Protein AF-A0A953A4V5-F1 (afdb_monomer)

Nearest PDB structures (foldseek):
  1hz4-assembly1_A  TM=8.527E-01  e=3.795E-02  Escherichia coli
  4yvo-assembly1_A  TM=7.113E-01  e=3.617E-02  Arabidopsis thaliana
  4jhr-assembly1_B  TM=6.874E-01  e=2.590E-01  Mus musculus
  6hc2-assembly4_S  TM=5.083E-01  e=1.040E-01  Homo sapiens
  3ro3-assembly1_A  TM=5.420E-01  e=3.989E-01  Mus musculus

Foldseek 3Di:
DDDDPDDDPPDVVVLVVLLVVLLVCLVVLNLVVSLVSLVVVLVVCVVVVVLLSNLLSLLSNLSSCVSVVVLVSSLVSNLVSLVSCVVVVPQVSQLVSPDSSLVNLVVCLVVVRNVVSSVVSNVVNVVVVVVVDPFPDPQDPLLLLLLVCLLVVDDLVRVCVVVVHDSVVSVVSVVVLCVRLVHDDSVSSNVSCVVVVSD

Sequence (199 aa):
THRARGDHPITYLHEAEDLTIARLLIAQGDPGAAETLLHGLLTAARSDGRYGSLIEMLTLQALAFAAQHRDDEGLSALAEALELAEPEGFVRTFLDEGAPIAELLRSAVVHDRHASYALQLLKAFDESAATEQPLPEPLSDRELEVLRLVAAGYSNQAIANELFLAVSTVKKHINHVYAKLAVTSRTQAVARGRELGLV

Secondary structure (DSSP, 8-state):
-----------HHHHHHHHHHHHHHHHTT-HHHHHHHHHHHHHHHHHTT-HHHHHHHHHHHHHHHHHTT-HHHHHHHHHHHHHHHTTTT--HHHHTT-HHHHHHHHHHHHTTSSHHHHHHHHHHHHHHHTTS-S-SSPPPHHHHHHHHHHHTT--HHHHHHHTT--HHHHHHHHHHHHHHTT-SSHHHHHHHHHHTT--

Structure (mmCIF, N/CA/C/O backbone):
data_AF-A0A953A4V5-F1
#
_entry.id   AF-A0A953A4V5-F1
#
loop_
_atom_site.group_PDB
_atom_site.id
_atom_site.type_symbol
_atom_site.label_atom_id
_atom_site.label_alt_id
_atom_site.label_comp_id
_atom_site.label_asym_id
_atom_site.label_entity_id
_atom_site.label_seq_id
_atom_site.pdbx_PDB_ins_code
_atom_site.Cartn_x
_atom_site.Cartn_y
_atom_site.Cartn_z
_atom_site.occupancy
_atom_site.B_iso_or_equiv
_atom_site.auth_seq_id
_atom_site.auth_comp_id
_atom_site.auth_asym_id
_atom_site.auth_atom_id
_atom_site.pdbx_PDB_model_num
ATOM 1 N N . THR A 1 1 ? 3.287 -21.263 -34.744 1.00 35.34 1 THR A N 1
ATOM 2 C CA . THR A 1 1 ? 2.767 -20.445 -35.860 1.00 35.34 1 THR A CA 1
ATOM 3 C C . THR A 1 1 ? 2.406 -19.089 -35.306 1.00 35.34 1 THR A C 1
ATOM 5 O O . THR A 1 1 ? 1.477 -18.980 -34.520 1.00 35.34 1 THR A O 1
ATOM 8 N N . HIS A 1 2 ? 3.233 -18.100 -35.631 1.00 36.97 2 HIS A N 1
ATOM 9 C CA . HIS A 1 2 ? 3.119 -16.696 -35.245 1.00 36.97 2 HIS A CA 1
ATOM 10 C C . HIS A 1 2 ? 1.814 -16.087 -35.795 1.00 36.97 2 HIS A C 1
ATOM 12 O O . HIS A 1 2 ? 1.559 -16.180 -36.994 1.00 36.97 2 HIS A O 1
ATOM 18 N N . ARG A 1 3 ? 1.013 -15.443 -34.944 1.00 29.16 3 ARG A N 1
ATOM 19 C CA . ARG A 1 3 ? -0.011 -14.449 -35.323 1.00 29.16 3 ARG A CA 1
ATOM 20 C C . ARG A 1 3 ? 0.048 -13.355 -34.255 1.00 29.16 3 ARG A C 1
ATOM 22 O O . ARG A 1 3 ? -0.359 -13.587 -33.129 1.00 29.16 3 ARG A O 1
ATOM 29 N N . ALA A 1 4 ? 0.850 -12.315 -34.474 1.00 37.06 4 ALA A N 1
ATOM 30 C CA . ALA A 1 4 ? 0.397 -11.046 -35.053 1.00 37.06 4 ALA A CA 1
ATOM 31 C C . ALA A 1 4 ? -0.717 -10.407 -34.201 1.00 37.06 4 ALA A C 1
ATOM 33 O O . ALA A 1 4 ? -1.890 -10.452 -34.567 1.00 37.06 4 ALA A O 1
ATOM 34 N N . ARG A 1 5 ? -0.326 -9.840 -33.048 1.00 35.44 5 ARG A N 1
ATOM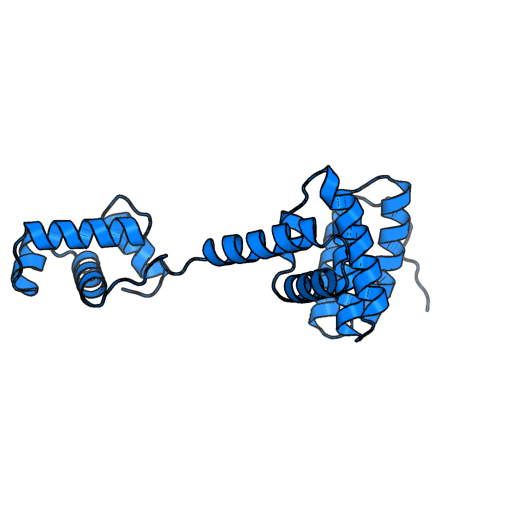 35 C CA . ARG A 1 5 ? -1.098 -8.801 -32.352 1.00 35.44 5 ARG A CA 1
ATOM 36 C C . ARG A 1 5 ? -0.935 -7.541 -33.200 1.00 35.44 5 ARG A C 1
ATOM 38 O O . ARG A 1 5 ? 0.173 -7.029 -33.315 1.00 35.44 5 ARG A O 1
ATOM 45 N N . GLY A 1 6 ? -1.998 -7.173 -33.906 1.00 33.81 6 GLY A N 1
ATOM 46 C CA . GLY A 1 6 ? -2.025 -5.989 -34.751 1.00 33.81 6 GLY A CA 1
ATOM 47 C C . GLY A 1 6 ? -1.916 -4.721 -33.915 1.00 33.81 6 GLY A C 1
ATOM 48 O O . GLY A 1 6 ? -2.413 -4.683 -32.789 1.00 33.81 6 GLY A O 1
ATOM 49 N N . ASP A 1 7 ? -1.268 -3.719 -34.506 1.00 43.00 7 ASP A N 1
ATOM 50 C CA . ASP A 1 7 ? -1.261 -2.322 -34.083 1.00 43.00 7 ASP A CA 1
ATOM 51 C C . ASP A 1 7 ? -2.686 -1.859 -33.767 1.00 43.00 7 ASP A C 1
ATOM 53 O O . ASP A 1 7 ? -3.458 -1.474 -34.649 1.00 43.00 7 ASP A O 1
ATOM 57 N N . HIS A 1 8 ? -3.049 -1.911 -32.491 1.00 38.97 8 HIS A N 1
ATOM 58 C CA . HIS A 1 8 ? -4.172 -1.154 -31.983 1.00 38.97 8 HIS A CA 1
ATOM 59 C C . HIS A 1 8 ? -3.599 0.155 -31.442 1.00 38.97 8 HIS A C 1
ATOM 61 O O . HIS A 1 8 ? -2.673 0.097 -30.632 1.00 38.97 8 HIS A O 1
ATOM 67 N N . PRO A 1 9 ? -4.108 1.327 -31.873 1.00 40.72 9 PRO A N 1
ATOM 68 C CA . PRO A 1 9 ? -3.730 2.588 -31.248 1.00 40.72 9 PRO A CA 1
ATOM 69 C C . PRO A 1 9 ? -3.960 2.419 -29.752 1.00 40.72 9 PRO A C 1
ATOM 71 O O . PRO A 1 9 ? -5.038 1.961 -29.364 1.00 40.72 9 PRO A O 1
ATOM 74 N N . ILE A 1 10 ? -2.923 2.678 -28.953 1.00 50.12 10 ILE A N 1
ATOM 75 C CA . ILE A 1 10 ? -2.915 2.455 -27.508 1.00 50.12 10 ILE A CA 1
ATOM 76 C C . ILE A 1 10 ? -4.052 3.278 -26.910 1.00 50.12 10 ILE A C 1
ATOM 78 O O . ILE A 1 10 ? -3.966 4.480 -26.683 1.00 50.12 10 ILE A O 1
ATOM 82 N N . THR A 1 11 ? -5.193 2.618 -26.788 1.00 50.03 11 THR A N 1
ATOM 83 C CA . THR A 1 11 ? -6.427 3.188 -26.291 1.00 50.03 11 THR A CA 1
ATOM 84 C C . THR A 1 11 ? -6.397 2.858 -24.815 1.00 50.03 11 THR A C 1
ATOM 86 O O . THR A 1 11 ? -6.204 1.698 -24.470 1.00 50.03 11 THR A O 1
ATOM 89 N N . TYR A 1 12 ? -6.570 3.865 -23.966 1.00 46.59 12 TYR A N 1
ATOM 90 C CA . TYR A 1 12 ? -6.535 3.831 -22.496 1.00 46.59 12 TYR A CA 1
ATOM 91 C C . TYR A 1 12 ? -7.110 2.555 -21.828 1.00 46.59 12 TYR A C 1
ATOM 93 O O . TYR A 1 12 ? -6.662 2.151 -20.760 1.00 46.59 12 TYR A O 1
ATOM 101 N N . LEU A 1 13 ? -8.069 1.884 -22.476 1.00 47.44 13 LEU A N 1
ATOM 102 C CA . LEU A 1 13 ? -8.638 0.604 -22.051 1.00 47.44 13 LEU A CA 1
ATOM 103 C C . LEU A 1 13 ? -7.644 -0.578 -22.085 1.00 47.44 13 LEU A C 1
ATOM 105 O O . LEU A 1 13 ? -7.620 -1.356 -21.139 1.00 47.44 13 LEU A O 1
ATOM 109 N N . HIS A 1 14 ? -6.804 -0.704 -23.118 1.00 65.00 14 HIS A N 1
ATOM 110 C CA . HIS A 1 14 ? -5.832 -1.805 -23.209 1.00 65.00 14 HIS A CA 1
ATOM 111 C C . HIS A 1 14 ? -4.695 -1.656 -22.194 1.00 65.00 14 HIS A C 1
ATOM 113 O O . HIS A 1 14 ? -4.191 -2.650 -21.692 1.00 65.00 14 HIS A O 1
ATOM 119 N N . GLU A 1 15 ? -4.317 -0.428 -21.835 1.00 69.81 15 GLU A N 1
ATOM 120 C CA . GLU A 1 15 ? -3.242 -0.212 -20.862 1.00 69.81 15 GLU A CA 1
ATOM 121 C C . GLU A 1 15 ? -3.658 -0.603 -19.451 1.00 69.81 15 GLU A C 1
ATOM 123 O O . GLU A 1 15 ? -2.895 -1.260 -18.754 1.00 69.81 15 GLU A O 1
ATOM 128 N N . ALA A 1 16 ? -4.879 -0.256 -19.037 1.00 69.50 16 ALA A N 1
ATOM 129 C CA . ALA A 1 16 ? -5.410 -0.693 -17.749 1.00 69.50 16 ALA A CA 1
ATOM 130 C C . ALA A 1 16 ? -5.491 -2.232 -17.665 1.00 69.50 16 ALA A C 1
ATOM 132 O O . ALA A 1 16 ? -5.185 -2.824 -16.625 1.00 69.50 16 ALA A O 1
ATOM 133 N N . GLU A 1 17 ? -5.856 -2.889 -18.771 1.00 79.44 17 GLU A N 1
ATOM 134 C CA . GLU A 1 17 ? -5.850 -4.350 -18.886 1.00 79.44 17 GLU A CA 1
ATOM 135 C C . GLU A 1 17 ? -4.429 -4.920 -18.795 1.00 79.44 17 GLU A C 1
ATOM 137 O O . GLU A 1 17 ? -4.186 -5.821 -17.992 1.00 79.44 17 GLU A O 1
ATOM 142 N N . ASP A 1 18 ? -3.473 -4.372 -19.546 1.00 83.00 18 ASP A N 1
ATOM 143 C CA . ASP A 1 18 ? -2.089 -4.846 -19.546 1.00 83.00 18 ASP A CA 1
ATOM 144 C C . ASP A 1 18 ? -1.395 -4.611 -18.187 1.00 83.00 18 ASP A C 1
ATOM 146 O O . ASP A 1 18 ? -0.643 -5.468 -17.721 1.00 83.00 18 ASP A O 1
ATOM 150 N N . LEU A 1 19 ? -1.701 -3.514 -17.486 1.00 84.69 19 LEU A N 1
ATOM 151 C CA . LEU A 1 19 ? -1.233 -3.253 -16.117 1.00 84.69 19 LEU A CA 1
ATOM 152 C C . LEU A 1 19 ? -1.833 -4.243 -15.111 1.00 84.69 19 LEU A C 1
ATOM 154 O O . LEU A 1 19 ? -1.144 -4.720 -14.207 1.00 84.69 19 LEU A O 1
ATOM 158 N N . THR A 1 20 ? -3.106 -4.605 -15.281 1.00 85.19 20 THR A N 1
ATOM 159 C CA . THR A 1 20 ? -3.748 -5.648 -14.466 1.00 85.19 20 THR A CA 1
ATOM 160 C C . THR A 1 20 ? -3.106 -7.014 -14.714 1.00 85.19 20 THR A C 1
ATOM 162 O O . THR A 1 20 ? -2.857 -7.767 -13.770 1.00 85.19 20 THR A O 1
ATOM 165 N N . ILE A 1 21 ? -2.777 -7.327 -15.971 1.00 85.94 21 ILE A N 1
ATOM 166 C CA . ILE A 1 21 ? -2.058 -8.550 -16.342 1.00 85.94 21 ILE A CA 1
ATOM 167 C C . ILE A 1 21 ? -0.652 -8.556 -15.730 1.00 85.94 21 ILE A C 1
ATOM 169 O O . ILE A 1 21 ? -0.255 -9.569 -15.157 1.00 85.94 21 ILE A O 1
ATOM 173 N N . ALA A 1 22 ? 0.084 -7.444 -15.784 1.00 88.12 22 ALA A N 1
ATOM 174 C CA . ALA A 1 22 ? 1.410 -7.336 -15.177 1.00 88.12 22 ALA A CA 1
ATOM 175 C C . ALA A 1 22 ? 1.370 -7.595 -13.659 1.00 88.12 22 ALA A C 1
ATOM 177 O O . ALA A 1 22 ? 2.153 -8.405 -13.160 1.00 88.12 22 ALA A O 1
ATOM 178 N N . ARG A 1 23 ? 0.410 -6.999 -12.935 1.00 88.69 23 ARG A N 1
ATOM 179 C CA . ARG A 1 23 ? 0.186 -7.272 -11.500 1.00 88.69 23 ARG A CA 1
ATOM 180 C C . ARG A 1 23 ? -0.090 -8.749 -11.231 1.00 88.69 23 AR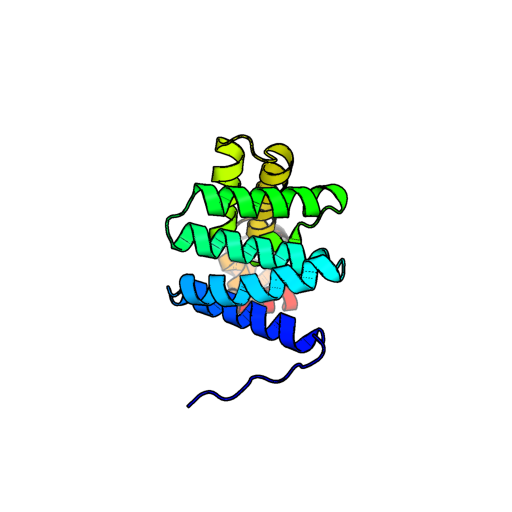G A C 1
ATOM 182 O O . ARG A 1 23 ? 0.485 -9.330 -10.312 1.00 88.69 23 ARG A O 1
ATOM 189 N N . LEU A 1 24 ? -0.944 -9.367 -12.048 1.00 88.69 24 LEU A N 1
ATOM 190 C CA . LEU A 1 24 ? -1.279 -10.783 -11.920 1.00 88.69 24 LEU A CA 1
ATOM 191 C C . LEU A 1 24 ? -0.055 -11.682 -12.136 1.00 88.69 24 LEU A C 1
ATOM 193 O O . LEU A 1 24 ? 0.146 -12.616 -11.365 1.00 88.69 24 LEU A O 1
ATOM 197 N N . LEU A 1 25 ? 0.766 -11.395 -13.147 1.00 88.00 25 LEU A N 1
ATOM 198 C CA . LEU A 1 25 ? 1.983 -12.152 -13.450 1.00 88.00 25 LEU A CA 1
ATOM 199 C C . LEU A 1 25 ? 2.998 -12.078 -12.300 1.00 88.00 25 LEU A C 1
ATOM 201 O O . LEU A 1 25 ? 3.526 -13.110 -11.885 1.00 88.00 25 LEU A O 1
ATOM 205 N N . ILE A 1 26 ? 3.197 -10.891 -11.715 1.00 88.81 26 ILE A N 1
ATOM 206 C CA . ILE A 1 26 ? 4.044 -10.715 -10.524 1.00 88.81 26 ILE A CA 1
ATOM 207 C C . ILE A 1 26 ? 3.490 -11.540 -9.352 1.00 88.81 26 ILE A C 1
ATOM 209 O O . ILE A 1 26 ? 4.230 -12.300 -8.730 1.00 88.81 26 ILE A O 1
ATOM 213 N N . ALA A 1 27 ? 2.182 -11.457 -9.085 1.00 86.88 27 ALA A N 1
ATOM 214 C CA . ALA A 1 27 ? 1.538 -12.197 -7.996 1.00 86.88 27 ALA A CA 1
ATOM 215 C C . ALA A 1 27 ? 1.564 -13.727 -8.190 1.00 86.88 27 ALA A C 1
ATOM 217 O O . ALA A 1 27 ? 1.591 -14.475 -7.214 1.00 86.88 27 ALA A O 1
ATOM 218 N N . GLN A 1 28 ? 1.567 -14.203 -9.438 1.00 89.31 28 GLN A N 1
ATOM 219 C CA . GLN A 1 28 ? 1.681 -15.623 -9.788 1.00 89.31 28 GLN A CA 1
ATOM 220 C C . GLN A 1 28 ? 3.121 -16.154 -9.723 1.00 89.31 28 GLN A C 1
ATOM 222 O O . GLN A 1 28 ? 3.326 -17.358 -9.880 1.00 89.31 28 GLN A O 1
ATOM 227 N N . GLY A 1 29 ? 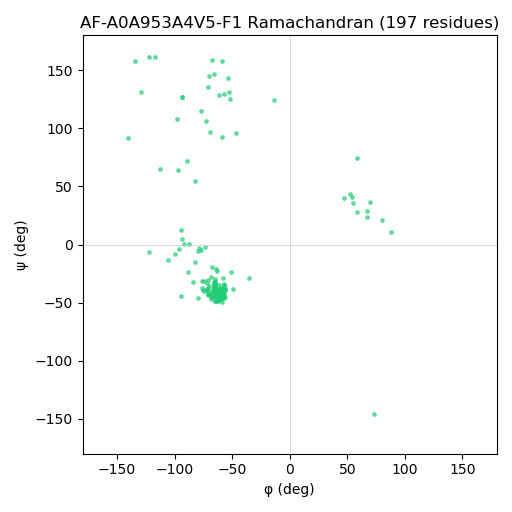4.108 -15.288 -9.473 1.00 87.81 29 GLY A N 1
ATOM 228 C CA . GLY A 1 29 ? 5.517 -15.667 -9.440 1.00 87.81 29 GLY A CA 1
ATOM 229 C C . GLY A 1 29 ? 6.159 -15.792 -10.823 1.00 87.81 29 GLY A C 1
ATOM 230 O O . GLY A 1 29 ? 7.201 -16.433 -10.938 1.00 87.81 29 GLY A O 1
ATOM 231 N N . ASP A 1 30 ? 5.580 -15.167 -11.856 1.00 91.00 30 ASP A N 1
ATOM 232 C CA . ASP A 1 30 ? 6.189 -15.015 -13.186 1.00 91.00 30 ASP A CA 1
ATOM 233 C C . ASP A 1 30 ? 6.530 -13.537 -13.487 1.00 91.00 30 ASP A C 1
ATOM 235 O O . ASP A 1 30 ? 5.960 -12.904 -14.384 1.00 91.00 30 ASP A O 1
ATOM 239 N N . PRO A 1 31 ? 7.461 -12.932 -12.725 1.00 88.69 31 PRO A N 1
ATOM 240 C CA . PRO A 1 31 ? 7.842 -11.537 -12.921 1.00 88.69 31 PRO A CA 1
ATOM 241 C C . PRO A 1 31 ? 8.581 -11.286 -14.247 1.00 88.69 31 PRO A C 1
ATOM 243 O O . PRO A 1 31 ? 8.606 -10.149 -14.713 1.00 88.69 31 PRO A O 1
ATOM 246 N N . GLY A 1 32 ? 9.153 -12.313 -14.888 1.00 8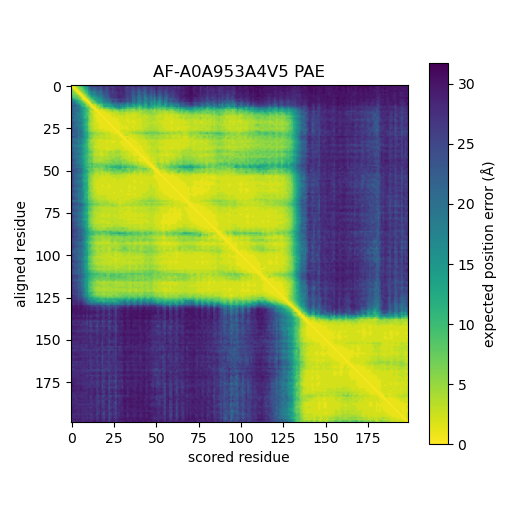9.06 32 GLY A N 1
ATOM 247 C CA . GLY A 1 32 ? 9.846 -12.167 -16.175 1.00 89.06 32 GLY A CA 1
ATOM 248 C C . GLY A 1 32 ? 8.883 -11.907 -17.339 1.00 89.06 32 GLY A C 1
ATOM 249 O O . GLY A 1 32 ? 9.150 -11.076 -18.216 1.00 89.06 32 GLY A O 1
ATOM 250 N N . ALA A 1 33 ? 7.717 -12.560 -17.328 1.00 88.12 33 ALA A N 1
ATOM 251 C CA . ALA A 1 33 ? 6.644 -12.248 -18.268 1.00 88.12 33 ALA A CA 1
ATOM 252 C C . ALA A 1 33 ? 6.093 -10.827 -18.048 1.00 88.12 33 ALA A C 1
ATOM 254 O O . ALA A 1 33 ? 5.836 -10.114 -19.023 1.00 88.12 33 ALA A O 1
ATOM 255 N N . ALA A 1 34 ? 5.970 -10.393 -16.786 1.00 89.31 34 ALA A N 1
ATOM 256 C CA . ALA A 1 34 ? 5.560 -9.030 -16.447 1.00 89.31 34 ALA A CA 1
ATOM 257 C C . ALA A 1 34 ? 6.565 -7.987 -16.965 1.00 89.31 34 ALA A C 1
ATOM 259 O O . ALA A 1 34 ? 6.165 -7.012 -17.596 1.00 89.31 34 ALA A O 1
ATOM 260 N N . GLU A 1 35 ? 7.866 -8.219 -16.776 1.00 90.56 35 GLU A N 1
ATOM 261 C CA . GLU A 1 35 ? 8.941 -7.352 -17.277 1.00 90.56 35 GLU A CA 1
ATOM 262 C C . GLU A 1 35 ? 8.868 -7.171 -18.800 1.00 90.56 35 GLU A C 1
ATOM 264 O O . GLU A 1 35 ? 8.923 -6.046 -19.301 1.00 90.56 35 GLU A O 1
ATOM 269 N N . THR A 1 36 ? 8.683 -8.269 -19.540 1.00 89.81 36 THR A N 1
ATOM 270 C CA . THR A 1 36 ? 8.589 -8.230 -21.009 1.00 89.81 36 THR A CA 1
ATOM 271 C C . THR A 1 36 ? 7.394 -7.394 -21.474 1.00 89.81 36 THR A C 1
ATOM 273 O O . THR A 1 36 ? 7.516 -6.606 -22.415 1.00 89.81 36 THR A O 1
ATOM 276 N N . LEU A 1 37 ? 6.243 -7.543 -20.809 1.00 87.94 37 LEU A N 1
ATOM 277 C CA . LEU A 1 37 ? 5.036 -6.768 -21.096 1.00 87.94 37 LEU A CA 1
ATOM 278 C C . LEU A 1 37 ? 5.249 -5.274 -20.798 1.00 87.94 37 LEU A C 1
ATOM 280 O O . LEU A 1 37 ? 4.975 -4.427 -21.649 1.00 87.94 37 LEU A O 1
ATOM 284 N N . LEU A 1 38 ? 5.792 -4.956 -19.620 1.00 89.00 38 LEU A N 1
ATOM 285 C CA . LEU A 1 38 ? 6.010 -3.583 -19.159 1.00 89.00 38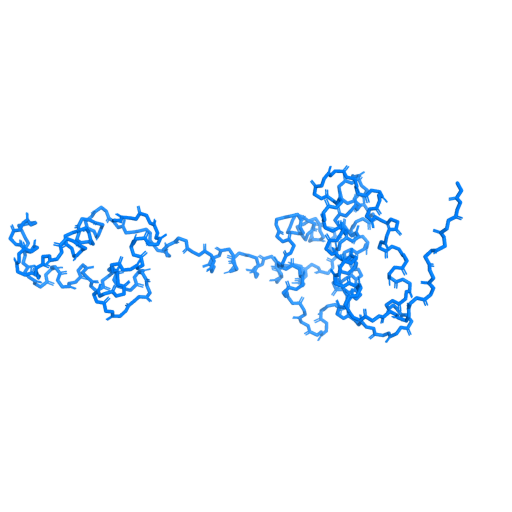 LEU A CA 1
ATOM 286 C C . LEU A 1 38 ? 7.035 -2.829 -20.013 1.00 89.00 38 LEU A C 1
ATOM 288 O O . LEU A 1 38 ? 6.849 -1.642 -20.269 1.00 89.00 38 LEU A O 1
ATOM 292 N N . HIS A 1 39 ? 8.076 -3.496 -20.519 1.00 88.06 39 HIS A N 1
ATOM 293 C CA . HIS A 1 39 ? 9.082 -2.861 -21.376 1.00 88.06 39 HIS A CA 1
ATOM 294 C C . HIS A 1 39 ? 8.474 -2.235 -22.647 1.00 88.06 39 HIS A C 1
ATOM 296 O O . HIS A 1 39 ? 8.818 -1.110 -23.029 1.00 88.06 39 HIS A O 1
ATOM 302 N N . GLY A 1 40 ? 7.535 -2.942 -23.287 1.00 82.31 40 GLY A N 1
ATOM 303 C CA . GLY A 1 40 ? 6.827 -2.436 -24.465 1.00 82.31 40 GLY A CA 1
ATOM 304 C C . GLY A 1 40 ? 5.946 -1.227 -24.141 1.00 82.31 40 GLY A C 1
ATOM 305 O O . GLY A 1 40 ? 5.957 -0.239 -24.876 1.00 82.31 40 GLY A O 1
ATOM 306 N N . LEU A 1 41 ? 5.243 -1.275 -23.008 1.00 84.56 41 LEU A N 1
ATOM 307 C CA . LEU A 1 41 ? 4.356 -0.198 -22.561 1.00 84.56 41 LEU A CA 1
ATOM 308 C C . LEU A 1 41 ? 5.127 1.063 -22.155 1.00 84.56 41 LEU A C 1
ATOM 310 O O . LEU A 1 41 ? 4.762 2.162 -22.564 1.00 84.56 41 LEU A O 1
ATOM 314 N N . LEU A 1 42 ? 6.234 0.907 -21.423 1.00 85.00 42 LEU A N 1
ATOM 315 C CA . LEU A 1 42 ? 7.092 2.012 -20.985 1.00 85.00 42 LEU A CA 1
ATOM 316 C C . LEU A 1 42 ? 7.644 2.811 -22.164 1.00 85.00 42 LEU A C 1
ATOM 318 O O . LEU A 1 42 ? 7.678 4.041 -22.122 1.00 85.00 42 LEU A O 1
ATOM 322 N N . THR A 1 43 ? 8.050 2.121 -23.231 1.00 82.12 43 THR A N 1
ATOM 323 C CA . THR A 1 43 ? 8.575 2.771 -24.438 1.00 82.12 43 THR A CA 1
ATOM 324 C C . THR A 1 43 ? 7.516 3.671 -25.083 1.00 82.12 43 THR A C 1
ATOM 326 O O . THR A 1 43 ? 7.824 4.802 -25.457 1.00 82.12 43 THR A O 1
ATOM 329 N N . ALA A 1 44 ? 6.264 3.210 -25.153 1.00 76.94 44 ALA A N 1
ATOM 330 C CA . ALA A 1 44 ? 5.159 3.973 -25.728 1.00 76.94 44 ALA A CA 1
ATOM 331 C C . ALA A 1 44 ? 4.639 5.093 -24.803 1.00 76.94 44 ALA A C 1
ATOM 333 O O . ALA A 1 44 ? 4.322 6.190 -25.257 1.00 76.94 44 ALA A O 1
ATOM 334 N N . ALA A 1 45 ? 4.588 4.863 -23.489 1.00 76.00 45 ALA A N 1
ATOM 335 C CA . ALA A 1 45 ? 4.156 5.880 -22.529 1.00 76.00 45 ALA A CA 1
ATOM 336 C C . ALA A 1 45 ? 5.123 7.077 -22.473 1.00 76.00 45 ALA A C 1
ATOM 338 O O . ALA A 1 45 ? 4.684 8.224 -22.342 1.00 76.00 45 ALA A O 1
ATOM 339 N N . ARG A 1 46 ? 6.433 6.827 -22.629 1.00 78.00 46 ARG A N 1
ATOM 340 C CA . ARG A 1 46 ? 7.464 7.876 -22.698 1.00 78.00 46 ARG A CA 1
ATOM 341 C C . ARG A 1 46 ? 7.330 8.763 -23.932 1.00 78.00 46 ARG A C 1
ATOM 343 O O . ARG A 1 46 ? 7.515 9.970 -23.809 1.00 78.00 46 ARG A O 1
ATOM 350 N N . SER A 1 47 ? 7.014 8.199 -25.101 1.00 73.00 47 SER A N 1
ATOM 351 C CA . SER A 1 47 ? 6.865 8.992 -26.332 1.00 73.00 47 SER A CA 1
ATOM 352 C C . SER A 1 47 ? 5.644 9.910 -26.304 1.00 73.00 47 SER A C 1
ATOM 354 O O . SER A 1 47 ? 5.670 10.973 -26.920 1.00 73.00 47 SER A O 1
ATOM 356 N N . ASP A 1 48 ? 4.609 9.524 -25.558 1.00 66.81 48 ASP A N 1
ATOM 357 C CA . ASP A 1 48 ? 3.330 10.236 -25.504 1.00 66.81 48 ASP A CA 1
ATOM 358 C C . ASP A 1 48 ? 3.215 11.215 -24.319 1.00 66.81 48 ASP A C 1
ATOM 360 O O . ASP A 1 48 ? 2.202 11.901 -24.187 1.00 66.81 48 ASP A O 1
ATOM 364 N N . GLY A 1 49 ? 4.220 11.280 -23.432 1.00 63.78 49 GLY A N 1
ATOM 365 C CA . GLY A 1 49 ? 4.216 12.174 -22.263 1.00 63.78 49 GLY A CA 1
ATOM 366 C C . GLY A 1 49 ? 3.159 11.821 -21.207 1.00 63.78 49 GLY A C 1
ATOM 367 O O . GLY A 1 49 ? 2.656 12.695 -20.501 1.00 63.78 49 GLY A O 1
ATOM 368 N N . ARG A 1 50 ? 2.779 10.542 -21.101 1.00 70.31 50 ARG A N 1
ATOM 369 C CA . ARG A 1 50 ? 1.695 10.074 -20.219 1.00 70.31 50 ARG A CA 1
ATOM 370 C C . ARG A 1 50 ? 2.235 9.731 -18.830 1.00 70.31 50 ARG A C 1
ATOM 372 O O . ARG A 1 50 ? 2.328 8.566 -18.454 1.00 70.31 50 ARG A O 1
ATOM 379 N N . TYR A 1 51 ? 2.596 10.768 -18.074 1.00 71.81 51 TYR A N 1
ATOM 380 C CA . TYR A 1 51 ? 3.332 10.651 -16.808 1.00 71.81 51 TYR A CA 1
ATOM 381 C C . TYR A 1 51 ? 2.661 9.754 -15.752 1.00 71.81 51 TYR A C 1
ATOM 383 O O . TYR A 1 51 ? 3.354 8.966 -15.121 1.00 71.81 51 TYR A O 1
ATOM 391 N N . GLY A 1 52 ? 1.330 9.789 -15.602 1.00 70.44 52 GLY A N 1
ATOM 392 C CA . GLY A 1 52 ? 0.627 8.927 -14.636 1.00 70.44 52 GLY A CA 1
ATOM 393 C C . GLY A 1 52 ? 0.771 7.429 -14.941 1.00 70.44 52 GLY A C 1
ATOM 394 O O . GLY A 1 52 ? 1.157 6.653 -14.071 1.00 70.44 52 GLY A O 1
ATOM 395 N N . SER A 1 53 ? 0.541 7.039 -16.198 1.00 79.19 53 SER A N 1
ATOM 396 C CA . SER A 1 53 ? 0.730 5.660 -16.668 1.00 79.19 53 SER A CA 1
ATOM 397 C C . SER A 1 53 ? 2.200 5.241 -16.613 1.00 79.19 53 SER A C 1
ATOM 399 O O . SER A 1 53 ? 2.504 4.104 -16.273 1.00 79.19 53 SER A O 1
ATOM 401 N N . LEU A 1 54 ? 3.119 6.165 -16.907 1.00 83.44 54 LEU A N 1
ATOM 402 C CA . LEU A 1 54 ? 4.557 5.923 -16.831 1.00 83.44 54 LEU A CA 1
ATOM 403 C C . LEU A 1 54 ? 5.010 5.613 -15.395 1.00 83.44 54 LEU A C 1
ATOM 405 O O . LEU A 1 54 ? 5.751 4.655 -15.197 1.00 83.44 54 LEU A O 1
ATOM 409 N N . ILE A 1 55 ? 4.531 6.369 -14.401 1.00 84.69 55 ILE A N 1
ATOM 410 C CA . ILE A 1 55 ? 4.819 6.120 -12.978 1.00 84.69 55 ILE A CA 1
ATOM 411 C C . ILE A 1 55 ? 4.289 4.742 -12.558 1.00 84.69 55 ILE A C 1
ATOM 413 O O . ILE A 1 55 ? 5.009 3.974 -11.924 1.00 84.69 55 ILE A O 1
ATOM 417 N N . GLU A 1 56 ? 3.059 4.394 -12.943 1.00 87.88 56 GLU A N 1
ATOM 418 C CA . GLU A 1 56 ? 2.459 3.086 -12.639 1.00 87.88 56 GLU A CA 1
ATOM 419 C C . GLU A 1 56 ? 3.252 1.928 -13.272 1.00 87.88 56 GLU A C 1
ATOM 421 O O . GLU A 1 56 ? 3.591 0.956 -12.598 1.00 87.88 56 GLU A O 1
ATOM 426 N N . MET A 1 57 ? 3.646 2.061 -14.542 1.00 90.44 57 MET A N 1
ATOM 427 C CA . MET A 1 57 ? 4.460 1.061 -15.240 1.00 90.44 57 MET A CA 1
ATOM 428 C C . MET A 1 57 ? 5.852 0.897 -14.611 1.00 90.44 57 MET A C 1
ATOM 430 O O . MET A 1 57 ? 6.309 -0.233 -14.442 1.00 90.44 57 MET A O 1
ATOM 434 N N . LEU A 1 58 ? 6.521 1.997 -14.240 1.00 92.06 58 LEU A N 1
ATOM 435 C CA . LEU A 1 58 ? 7.825 1.962 -13.561 1.00 92.06 58 LEU A CA 1
ATOM 436 C C . LEU A 1 58 ? 7.716 1.326 -12.168 1.00 92.06 58 LEU A C 1
ATOM 438 O O . LEU A 1 58 ? 8.583 0.545 -11.776 1.00 92.06 58 LEU A O 1
ATOM 442 N N . THR A 1 59 ? 6.625 1.601 -11.449 1.00 92.81 59 THR A N 1
ATOM 443 C CA . THR A 1 59 ? 6.346 1.004 -10.135 1.00 92.81 59 THR A CA 1
ATOM 444 C C . THR A 1 59 ? 6.193 -0.514 -10.245 1.00 92.81 59 THR A C 1
ATOM 446 O O . THR A 1 59 ? 6.841 -1.257 -9.508 1.00 92.81 59 THR A O 1
ATOM 449 N N . LEU A 1 60 ? 5.409 -0.999 -11.214 1.00 92.25 60 LEU A N 1
ATOM 450 C CA . LEU A 1 60 ? 5.265 -2.438 -11.460 1.00 92.25 60 LEU A CA 1
ATOM 451 C C . LEU A 1 60 ? 6.567 -3.084 -11.944 1.00 92.25 60 LEU A C 1
ATOM 453 O O . LEU A 1 60 ? 6.859 -4.224 -11.583 1.00 92.25 60 LEU A O 1
ATOM 457 N N . GLN A 1 61 ? 7.378 -2.365 -12.722 1.00 94.62 61 GLN A N 1
ATOM 458 C CA . GLN A 1 61 ? 8.677 -2.861 -13.171 1.00 94.62 61 GLN A CA 1
ATOM 459 C C . GLN A 1 61 ? 9.649 -3.020 -11.995 1.00 94.62 61 GLN A C 1
ATOM 461 O O . GLN A 1 61 ? 10.333 -4.039 -11.900 1.00 94.62 61 GLN A O 1
ATOM 466 N N . ALA A 1 62 ? 9.665 -2.063 -11.065 1.00 94.25 62 ALA A N 1
ATOM 467 C CA . ALA A 1 62 ? 10.456 -2.159 -9.844 1.00 94.25 62 ALA A CA 1
ATOM 468 C C . ALA A 1 62 ? 10.060 -3.392 -9.013 1.00 94.25 62 ALA A C 1
ATOM 470 O O . ALA A 1 62 ? 10.927 -4.137 -8.555 1.00 94.25 62 ALA A O 1
ATOM 471 N N . LEU A 1 63 ? 8.756 -3.659 -8.889 1.00 93.06 63 LEU A N 1
ATOM 472 C CA . LEU A 1 63 ? 8.237 -4.851 -8.214 1.00 93.06 63 LEU A CA 1
ATOM 473 C C . LEU A 1 63 ? 8.617 -6.151 -8.929 1.00 93.06 63 LEU A C 1
ATOM 475 O O . LEU A 1 63 ? 8.988 -7.124 -8.272 1.00 93.06 63 LEU A O 1
ATOM 479 N N . ALA A 1 64 ? 8.573 -6.172 -10.262 1.00 92.88 64 ALA A N 1
ATOM 480 C CA . ALA A 1 64 ? 9.003 -7.324 -11.045 1.00 92.88 64 ALA A CA 1
ATOM 481 C C . ALA A 1 64 ? 10.501 -7.620 -10.850 1.00 92.88 64 ALA A C 1
ATOM 483 O O . ALA A 1 64 ? 10.874 -8.782 -10.694 1.00 92.88 64 ALA A O 1
ATOM 484 N N . PHE A 1 65 ? 11.363 -6.599 -10.803 1.00 93.69 65 PHE A N 1
ATOM 485 C CA . PHE A 1 65 ? 12.788 -6.785 -10.509 1.00 93.69 65 PHE A CA 1
ATOM 486 C C . PHE A 1 65 ? 13.032 -7.263 -9.076 1.00 93.69 65 PHE A C 1
ATOM 488 O O . PHE A 1 65 ? 13.816 -8.190 -8.869 1.00 93.69 65 PHE A O 1
ATOM 495 N N . ALA A 1 66 ? 12.317 -6.705 -8.100 1.00 90.44 66 ALA A N 1
ATOM 496 C CA . ALA A 1 66 ? 12.403 -7.132 -6.705 1.00 90.44 66 ALA A CA 1
ATOM 497 C C . ALA A 1 66 ? 11.996 -8.603 -6.526 1.00 90.44 66 ALA A C 1
ATOM 499 O O . ALA A 1 66 ? 12.682 -9.369 -5.852 1.00 90.44 66 ALA A O 1
ATOM 500 N N . ALA A 1 67 ? 10.926 -9.033 -7.203 1.00 89.56 67 ALA A N 1
ATOM 501 C CA . ALA A 1 67 ? 10.490 -10.429 -7.222 1.00 89.56 67 ALA A CA 1
ATOM 502 C C . ALA A 1 67 ? 11.515 -11.376 -7.881 1.00 89.56 67 ALA A C 1
ATOM 504 O O . ALA A 1 67 ? 11.496 -12.577 -7.623 1.00 89.56 67 ALA A O 1
ATOM 505 N N . GLN A 1 68 ? 12.420 -10.845 -8.709 1.00 92.12 68 GLN A N 1
ATOM 506 C CA . GLN A 1 68 ? 13.547 -11.568 -9.308 1.00 92.12 68 GLN A CA 1
ATOM 507 C C . GLN A 1 68 ? 14.851 -11.445 -8.497 1.00 92.12 68 GLN A C 1
ATOM 509 O O . GLN A 1 68 ? 15.885 -11.928 -8.957 1.00 92.12 68 GLN A O 1
ATOM 514 N N . HIS A 1 69 ? 14.833 -10.807 -7.318 1.00 90.94 69 HIS A N 1
ATOM 515 C CA . HIS A 1 69 ? 16.025 -10.487 -6.516 1.00 90.94 69 HIS A CA 1
ATOM 516 C C . HIS A 1 69 ? 17.057 -9.610 -7.253 1.00 90.94 69 HIS A C 1
ATOM 518 O O . HIS A 1 69 ? 18.261 -9.689 -7.003 1.00 90.94 69 HIS A O 1
ATOM 524 N N . ARG A 1 70 ? 16.594 -8.783 -8.197 1.00 92.50 70 ARG A N 1
ATOM 525 C CA . ARG A 1 70 ? 17.406 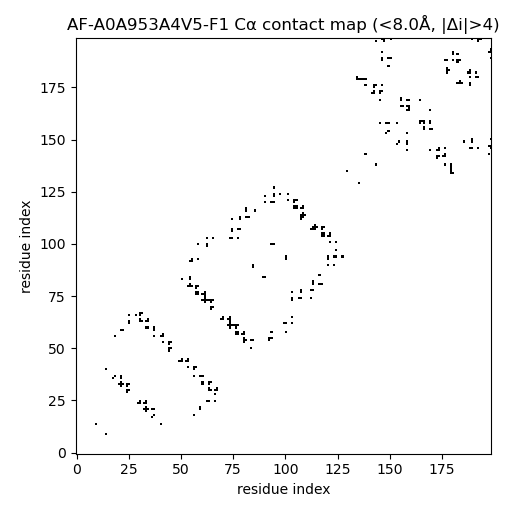-7.823 -8.962 1.00 92.50 70 ARG A CA 1
ATOM 526 C C . ARG A 1 70 ? 17.303 -6.444 -8.310 1.00 92.50 70 ARG A C 1
ATOM 528 O O . ARG A 1 70 ? 16.756 -5.507 -8.889 1.00 92.50 70 ARG A O 1
ATOM 535 N N . ASP A 1 71 ? 17.797 -6.345 -7.078 1.00 87.19 71 ASP A N 1
ATOM 536 C CA . ASP A 1 71 ? 17.533 -5.211 -6.180 1.00 87.19 71 ASP A CA 1
ATOM 537 C C . ASP A 1 71 ? 18.025 -3.867 -6.737 1.00 87.19 71 ASP A C 1
ATOM 539 O O . ASP A 1 71 ? 17.295 -2.880 -6.679 1.00 87.19 71 ASP A O 1
ATOM 543 N N . ASP A 1 72 ? 19.213 -3.821 -7.348 1.00 89.00 72 ASP A N 1
ATOM 544 C CA . ASP A 1 72 ? 19.756 -2.589 -7.942 1.00 89.00 72 ASP A CA 1
ATOM 545 C C . ASP A 1 72 ? 18.881 -2.056 -9.089 1.00 89.00 72 ASP A C 1
ATOM 547 O O . ASP A 1 72 ? 18.646 -0.850 -9.203 1.00 89.00 72 ASP A O 1
ATOM 551 N N . GLU A 1 73 ? 18.369 -2.954 -9.934 1.00 92.31 73 GLU A N 1
ATOM 552 C CA . GLU A 1 73 ? 17.499 -2.602 -11.061 1.00 92.31 73 GLU A CA 1
ATOM 553 C C . GLU A 1 73 ? 16.109 -2.192 -10.571 1.00 92.31 73 GLU A C 1
ATOM 555 O O . GLU A 1 73 ? 15.551 -1.206 -11.055 1.00 92.31 73 GLU A O 1
ATOM 560 N N . GLY A 1 74 ? 15.592 -2.881 -9.548 1.00 91.25 74 GLY A N 1
ATOM 561 C CA . GLY A 1 74 ? 14.357 -2.507 -8.864 1.00 91.25 74 GLY A CA 1
ATOM 562 C C . GLY A 1 74 ? 14.443 -1.120 -8.228 1.00 91.25 74 GLY A C 1
ATOM 563 O O . GLY A 1 74 ? 13.562 -0.288 -8.435 1.00 91.25 74 GLY A O 1
ATOM 564 N N . LEU A 1 75 ? 15.536 -0.829 -7.519 1.00 91.56 75 LEU A N 1
ATOM 565 C CA . LEU A 1 75 ? 15.787 0.481 -6.917 1.00 91.56 75 LEU A CA 1
ATOM 566 C C . LEU A 1 75 ? 15.986 1.575 -7.966 1.00 91.56 75 LEU A C 1
ATOM 568 O O . LEU A 1 75 ? 15.547 2.703 -7.751 1.00 91.56 75 LEU A O 1
ATOM 572 N N . SER A 1 76 ? 16.625 1.269 -9.097 1.00 93.00 76 SER A N 1
ATOM 573 C CA . SER A 1 76 ? 16.779 2.230 -10.191 1.00 93.00 76 SER A CA 1
ATOM 574 C C . SER A 1 76 ? 15.437 2.572 -10.841 1.00 93.00 76 SER A C 1
ATOM 576 O O . SER A 1 76 ? 15.160 3.749 -11.059 1.00 93.00 76 SER A O 1
ATOM 578 N N . ALA A 1 77 ? 14.598 1.569 -11.119 1.00 93.06 77 ALA A N 1
ATOM 579 C CA . ALA A 1 77 ? 13.260 1.780 -11.670 1.00 93.06 77 ALA A CA 1
ATOM 580 C C . ALA A 1 77 ? 12.361 2.554 -10.690 1.00 93.06 77 ALA A C 1
ATOM 582 O O . ALA A 1 77 ? 11.649 3.475 -11.090 1.00 93.06 77 ALA A O 1
ATOM 583 N N . LEU A 1 78 ? 12.443 2.236 -9.392 1.00 94.06 78 LEU A N 1
ATOM 584 C CA . LEU A 1 78 ? 11.723 2.968 -8.353 1.00 94.06 78 LEU A CA 1
ATOM 585 C C . LEU A 1 78 ? 12.204 4.418 -8.237 1.00 94.06 78 LEU A C 1
ATOM 587 O O . LEU A 1 78 ? 11.377 5.316 -8.130 1.00 94.06 78 LEU A O 1
ATOM 591 N N . ALA A 1 79 ? 13.514 4.667 -8.272 1.00 91.44 79 ALA A N 1
ATOM 592 C CA . ALA A 1 79 ? 14.051 6.023 -8.199 1.00 91.44 79 ALA A CA 1
ATOM 593 C C . ALA A 1 79 ? 13.511 6.903 -9.335 1.00 91.44 79 ALA A C 1
ATOM 595 O O . ALA A 1 79 ? 13.086 8.024 -9.079 1.00 91.44 79 ALA A O 1
ATOM 596 N N . GLU A 1 80 ? 13.436 6.368 -10.555 1.00 91.88 80 GLU A N 1
ATOM 597 C CA . GLU A 1 80 ? 12.841 7.084 -11.684 1.00 91.88 80 GLU A CA 1
ATOM 598 C C . GLU A 1 80 ? 11.338 7.352 -11.484 1.00 91.88 80 GLU A C 1
ATOM 600 O O . GLU A 1 80 ? 10.855 8.448 -11.772 1.00 91.88 80 GLU A O 1
ATOM 605 N N . ALA A 1 81 ? 10.588 6.385 -10.944 1.00 91.19 81 ALA A N 1
ATOM 606 C CA . ALA A 1 81 ? 9.177 6.587 -10.614 1.00 91.19 81 ALA A CA 1
ATOM 607 C C . ALA A 1 81 ? 8.988 7.702 -9.570 1.00 91.19 81 ALA A C 1
ATOM 609 O O . ALA A 1 81 ? 8.082 8.524 -9.707 1.00 91.19 81 ALA A O 1
ATOM 610 N N . LEU A 1 82 ? 9.848 7.749 -8.546 1.00 90.19 82 LEU A N 1
ATOM 611 C CA . LEU A 1 82 ? 9.825 8.779 -7.506 1.00 90.19 82 LEU A CA 1
ATOM 612 C C . LEU A 1 82 ? 10.191 10.159 -8.062 1.00 90.19 82 LEU A C 1
ATOM 614 O O . LEU A 1 82 ? 9.511 11.126 -7.733 1.00 90.19 82 LEU A O 1
ATOM 618 N N . GLU A 1 83 ? 11.195 10.249 -8.936 1.00 88.81 83 GLU A N 1
ATOM 619 C CA . GLU A 1 83 ? 11.606 11.501 -9.585 1.00 88.81 83 GLU A CA 1
ATOM 620 C C . GLU A 1 83 ? 10.470 12.125 -10.408 1.00 88.81 83 GLU A C 1
ATOM 622 O O . GLU A 1 83 ? 10.250 13.335 -10.358 1.00 88.81 83 GLU A O 1
ATOM 627 N N . LEU A 1 84 ? 9.707 11.299 -11.131 1.00 84.06 84 LEU A N 1
ATOM 628 C CA . LEU A 1 84 ? 8.551 11.759 -11.905 1.00 84.06 84 LEU A CA 1
ATOM 629 C C . LEU A 1 84 ? 7.343 12.104 -11.023 1.00 84.06 84 LEU A C 1
ATOM 631 O O . LEU A 1 84 ? 6.545 12.970 -11.381 1.00 84.06 84 LEU A O 1
ATOM 635 N N . ALA A 1 85 ? 7.188 11.422 -9.889 1.00 81.06 85 ALA A N 1
ATOM 636 C CA . ALA A 1 85 ? 6.047 11.580 -8.995 1.00 81.06 85 ALA A CA 1
ATOM 637 C C . ALA A 1 85 ? 6.183 12.755 -8.014 1.00 81.06 85 ALA A C 1
ATOM 639 O O . ALA A 1 85 ? 5.171 13.366 -7.665 1.00 81.06 85 ALA A O 1
ATOM 640 N N . GLU A 1 86 ? 7.403 13.072 -7.573 1.00 78.31 86 GLU A N 1
ATOM 641 C CA . GLU A 1 86 ? 7.691 14.077 -6.542 1.00 78.31 86 GLU A CA 1
ATOM 642 C C . GLU A 1 86 ? 7.174 15.490 -6.891 1.00 78.31 86 GLU A C 1
ATOM 644 O O . GLU A 1 86 ? 6.514 16.088 -6.036 1.00 78.31 86 GLU A O 1
ATOM 649 N N . PRO A 1 87 ? 7.359 16.030 -8.117 1.00 71.06 87 PRO A N 1
ATOM 650 C CA . PRO A 1 87 ? 6.901 17.383 -8.455 1.00 71.06 87 PRO A CA 1
ATOM 651 C C . PRO A 1 87 ? 5.376 17.548 -8.433 1.00 71.06 87 PRO A C 1
ATOM 653 O O . PRO A 1 87 ? 4.871 18.615 -8.090 1.00 71.06 87 PRO A O 1
ATOM 656 N N . GLU A 1 88 ? 4.650 16.489 -8.796 1.00 68.88 88 GLU A N 1
ATOM 657 C CA . GLU A 1 88 ? 3.186 16.476 -8.928 1.00 68.88 88 GLU A CA 1
ATOM 658 C C . GLU A 1 88 ? 2.490 15.864 -7.695 1.00 68.88 88 GLU A C 1
ATOM 660 O O . GLU A 1 88 ? 1.267 15.912 -7.566 1.00 68.88 88 GLU A O 1
ATOM 665 N N . GLY A 1 89 ? 3.255 15.288 -6.761 1.00 73.94 89 GLY A N 1
ATOM 666 C CA . GLY A 1 89 ? 2.745 14.718 -5.516 1.00 73.94 89 GLY A CA 1
ATOM 667 C C . GLY A 1 89 ? 1.927 13.432 -5.692 1.00 73.94 89 GLY A C 1
ATOM 668 O O . GLY A 1 89 ? 0.961 13.219 -4.955 1.00 73.94 89 GLY A O 1
ATOM 669 N N . PHE A 1 90 ? 2.289 12.555 -6.633 1.00 73.31 90 PHE A N 1
ATOM 670 C CA . PHE A 1 90 ? 1.571 11.292 -6.868 1.00 73.31 90 PHE A CA 1
ATOM 671 C C . PHE A 1 90 ? 1.750 10.289 -5.719 1.00 73.31 90 PHE A C 1
ATOM 673 O O . PHE A 1 90 ? 2.709 9.534 -5.674 1.00 73.31 90 PHE A O 1
ATOM 680 N N . VAL A 1 91 ? 0.787 10.232 -4.799 1.00 77.00 91 VAL A N 1
ATOM 681 C CA . VAL A 1 91 ? 0.826 9.291 -3.662 1.00 77.00 91 VAL A CA 1
ATOM 682 C C . VAL A 1 91 ? 0.070 7.993 -3.960 1.00 77.00 91 VAL A C 1
ATOM 684 O O . VAL A 1 91 ? 0.558 6.901 -3.672 1.00 77.00 91 VAL A O 1
ATOM 687 N N . ARG A 1 92 ? -1.128 8.089 -4.552 1.00 76.12 92 ARG A N 1
ATOM 688 C CA . ARG A 1 92 ? -2.060 6.953 -4.646 1.00 76.12 92 ARG A CA 1
ATOM 689 C C . ARG A 1 92 ? -1.533 5.795 -5.502 1.00 76.12 92 ARG A C 1
ATOM 691 O O . ARG A 1 92 ? -1.705 4.652 -5.101 1.00 76.12 92 ARG A O 1
ATOM 698 N N . THR A 1 93 ? -0.826 6.098 -6.592 1.00 78.81 93 THR A N 1
ATOM 699 C CA . THR A 1 93 ? -0.243 5.108 -7.514 1.00 78.81 93 THR A CA 1
ATOM 700 C C . THR A 1 93 ? 0.697 4.128 -6.816 1.00 78.81 93 THR A C 1
ATOM 702 O O . THR A 1 93 ? 0.722 2.956 -7.166 1.00 78.81 93 THR A O 1
ATOM 705 N N . PHE A 1 94 ? 1.440 4.582 -5.802 1.00 83.81 94 PHE A N 1
ATOM 706 C CA . PHE A 1 94 ? 2.273 3.694 -4.995 1.00 83.81 94 PHE A CA 1
ATOM 707 C C . PHE A 1 94 ? 1.425 2.952 -3.961 1.00 83.81 94 PHE A C 1
ATOM 709 O O . PHE A 1 94 ? 1.538 1.741 -3.825 1.00 83.81 94 PHE A O 1
ATOM 716 N N . LEU A 1 95 ? 0.536 3.654 -3.253 1.00 82.44 95 LEU A N 1
ATOM 717 C CA . LEU A 1 95 ? -0.296 3.055 -2.202 1.00 82.44 95 LEU A CA 1
ATOM 718 C C . LEU A 1 95 ? -1.159 1.883 -2.691 1.00 82.44 95 LEU A C 1
ATOM 720 O O . LEU A 1 95 ? -1.332 0.919 -1.947 1.00 82.44 95 LEU A O 1
ATOM 724 N N . ASP A 1 96 ? -1.656 1.948 -3.926 1.00 80.00 96 ASP A N 1
ATOM 725 C CA . ASP A 1 96 ? -2.462 0.883 -4.533 1.00 80.00 96 ASP A CA 1
ATOM 726 C C . ASP A 1 96 ? -1.697 -0.445 -4.705 1.00 80.00 96 ASP A C 1
ATOM 728 O O . ASP A 1 96 ? -2.324 -1.503 -4.726 1.00 80.00 96 ASP A O 1
ATOM 732 N N . GLU A 1 97 ? -0.360 -0.423 -4.751 1.00 81.88 97 GLU A N 1
ATOM 733 C CA . GLU A 1 97 ? 0.465 -1.639 -4.850 1.00 81.88 97 GLU A CA 1
ATOM 734 C C . GLU A 1 97 ? 0.709 -2.331 -3.498 1.00 81.88 97 GLU A C 1
ATOM 736 O O . GLU A 1 97 ? 1.125 -3.490 -3.449 1.00 81.88 97 GLU A O 1
ATOM 741 N N . GLY A 1 98 ? 0.450 -1.649 -2.379 1.00 83.69 98 GLY A N 1
ATOM 742 C CA . GLY A 1 98 ? 0.469 -2.256 -1.047 1.00 83.69 98 GLY A CA 1
ATOM 743 C C . GLY A 1 98 ? 1.860 -2.594 -0.484 1.00 83.69 98 GLY A C 1
ATOM 744 O O . GLY A 1 98 ? 2.848 -1.885 -0.669 1.00 83.69 98 GLY A O 1
ATOM 745 N N . ALA A 1 99 ? 1.939 -3.686 0.283 1.00 83.69 99 ALA A N 1
ATOM 746 C CA . ALA A 1 99 ? 3.139 -4.052 1.045 1.00 83.69 99 ALA A CA 1
ATOM 747 C C . ALA A 1 99 ? 4.426 -4.253 0.207 1.00 83.69 99 ALA A C 1
ATOM 749 O O . ALA A 1 99 ? 5.485 -3.830 0.680 1.00 83.69 99 ALA A O 1
ATOM 750 N N . PRO A 1 100 ? 4.387 -4.847 -1.006 1.00 87.31 100 PRO A N 1
ATOM 751 C CA . PRO A 1 100 ? 5.584 -5.030 -1.828 1.00 87.31 100 PRO A CA 1
ATOM 752 C C . PRO A 1 100 ? 6.320 -3.724 -2.147 1.00 87.31 100 PRO A C 1
ATOM 754 O O . PRO A 1 100 ? 7.545 -3.666 -2.044 1.00 87.31 100 PRO A O 1
ATOM 757 N N . ILE A 1 101 ? 5.591 -2.652 -2.478 1.00 91.31 101 ILE A N 1
ATOM 758 C CA . ILE A 1 101 ? 6.232 -1.373 -2.801 1.00 91.31 101 ILE A CA 1
ATOM 759 C C . ILE A 1 101 ? 6.709 -0.651 -1.540 1.00 91.31 101 ILE A C 1
ATOM 761 O O . ILE A 1 101 ? 7.746 0.004 -1.572 1.00 91.31 101 ILE A O 1
ATOM 765 N N . ALA A 1 102 ? 6.019 -0.816 -0.406 1.00 89.06 102 ALA A N 1
ATOM 766 C CA . ALA A 1 102 ? 6.468 -0.266 0.870 1.00 89.06 102 ALA A CA 1
ATOM 767 C C . ALA A 1 102 ? 7.847 -0.823 1.269 1.00 89.06 102 ALA A C 1
ATOM 769 O O . ALA A 1 102 ? 8.687 -0.084 1.778 1.00 89.06 102 ALA A O 1
ATOM 770 N N . GLU A 1 103 ? 8.120 -2.100 0.992 1.00 87.94 103 GLU A N 1
ATOM 771 C CA . GLU A 1 103 ? 9.440 -2.687 1.247 1.00 87.94 103 GLU A CA 1
ATOM 772 C C . GLU A 1 103 ? 10.532 -2.093 0.345 1.00 87.94 103 GLU A C 1
ATOM 774 O O . GLU A 1 103 ? 11.622 -1.751 0.816 1.00 87.94 103 GLU A O 1
ATOM 779 N N . LEU A 1 104 ? 10.228 -1.875 -0.936 1.00 89.62 104 LEU A N 1
ATOM 780 C CA . LEU A 1 104 ? 11.156 -1.195 -1.838 1.00 89.62 104 LEU A CA 1
ATOM 781 C C . LEU A 1 104 ? 11.387 0.269 -1.454 1.00 89.62 104 LEU A C 1
ATOM 783 O O . LEU A 1 104 ? 12.517 0.741 -1.537 1.00 89.62 104 LEU A O 1
ATOM 787 N N . LEU A 1 105 ? 10.363 0.978 -0.972 1.00 90.75 105 LEU A N 1
ATOM 788 C CA . LEU A 1 105 ? 10.505 2.346 -0.467 1.00 90.75 105 LEU A CA 1
ATOM 789 C C . LEU A 1 105 ? 11.429 2.402 0.757 1.00 90.75 105 LEU A C 1
ATOM 791 O O . LEU A 1 105 ? 12.267 3.298 0.842 1.00 90.75 105 LEU A O 1
ATOM 795 N N . ARG A 1 106 ? 11.352 1.429 1.678 1.00 88.56 106 ARG A N 1
ATOM 796 C CA . ARG A 1 106 ? 12.312 1.324 2.796 1.00 88.56 106 ARG A CA 1
ATOM 797 C C . ARG A 1 106 ? 13.732 1.111 2.286 1.00 88.56 106 ARG A C 1
ATOM 799 O O . ARG A 1 106 ? 14.652 1.785 2.746 1.00 88.56 106 ARG A O 1
ATOM 806 N N . SER A 1 107 ? 13.903 0.226 1.307 1.00 87.50 107 SER A N 1
ATOM 807 C CA . SER A 1 107 ? 15.200 -0.000 0.665 1.00 87.50 107 SER A CA 1
ATOM 808 C C . SER A 1 107 ? 15.722 1.262 -0.032 1.00 87.50 107 SER A C 1
ATOM 810 O O . SER A 1 107 ? 16.904 1.577 0.098 1.00 87.50 107 SER A O 1
ATOM 812 N N . ALA A 1 108 ? 14.861 2.040 -0.692 1.00 89.19 108 ALA A N 1
ATOM 813 C CA . ALA A 1 108 ? 15.226 3.313 -1.314 1.00 89.19 108 ALA A CA 1
ATOM 814 C C . ALA A 1 108 ? 15.715 4.345 -0.283 1.00 89.19 108 ALA A C 1
ATOM 816 O O . ALA A 1 108 ? 16.726 5.005 -0.519 1.00 89.19 108 ALA A O 1
ATOM 817 N N . VAL A 1 109 ? 15.071 4.423 0.889 1.00 90.69 109 VAL A N 1
ATOM 818 C CA . VAL A 1 109 ? 15.520 5.275 2.007 1.00 90.69 109 VAL A CA 1
ATOM 819 C C . VAL A 1 109 ? 16.906 4.861 2.502 1.00 90.69 109 VAL A C 1
ATOM 821 O O . VAL A 1 109 ? 17.762 5.718 2.702 1.00 90.69 109 VAL A O 1
ATOM 824 N N . VAL A 1 110 ? 17.156 3.558 2.670 1.00 90.81 110 VAL A N 1
ATOM 825 C CA . VAL A 1 110 ? 18.465 3.043 3.119 1.00 90.81 110 VAL A CA 1
ATOM 826 C C . VAL A 1 110 ? 19.586 3.396 2.134 1.00 90.81 110 VAL A C 1
ATOM 828 O O . VAL A 1 110 ? 20.705 3.676 2.558 1.00 90.81 110 VAL A O 1
ATOM 831 N N . HIS A 1 111 ? 19.286 3.418 0.834 1.00 88.06 111 HIS A N 1
ATOM 832 C CA . HIS A 1 111 ? 20.246 3.720 -0.234 1.00 88.06 111 HIS A CA 1
ATOM 833 C C . HIS A 1 111 ? 20.251 5.199 -0.664 1.00 88.06 111 HIS A C 1
ATOM 835 O O . HIS A 1 111 ? 20.829 5.524 -1.703 1.00 88.06 111 HIS A O 1
ATOM 841 N N . ASP A 1 112 ? 19.611 6.080 0.114 1.00 85.50 112 ASP A N 1
ATOM 842 C CA . ASP A 1 112 ? 19.524 7.529 -0.115 1.00 85.50 112 ASP A CA 1
ATOM 843 C C . ASP A 1 112 ? 18.967 7.916 -1.505 1.00 85.50 112 ASP A C 1
ATOM 845 O O . ASP A 1 112 ? 19.386 8.883 -2.140 1.00 85.50 112 ASP A O 1
ATOM 849 N N . ARG A 1 113 ? 18.003 7.136 -2.016 1.00 82.06 113 ARG A N 1
ATOM 850 C CA . ARG A 1 113 ? 17.311 7.394 -3.290 1.00 82.06 113 ARG A CA 1
ATOM 851 C C . ARG A 1 113 ? 15.977 8.081 -3.020 1.00 82.06 113 ARG A C 1
ATOM 853 O O . ARG A 1 113 ? 15.058 7.443 -2.517 1.00 82.06 113 ARG A O 1
ATOM 860 N N . HIS A 1 114 ? 15.874 9.376 -3.339 1.00 85.75 114 HIS A N 1
ATOM 861 C CA . HIS A 1 114 ? 14.671 10.193 -3.086 1.00 85.75 114 HIS A CA 1
ATOM 862 C C . HIS A 1 114 ? 14.116 10.010 -1.657 1.00 85.75 114 HIS A C 1
ATOM 864 O O . HIS A 1 114 ? 12.905 9.933 -1.444 1.00 85.75 114 HIS A O 1
ATOM 870 N N . ALA A 1 115 ? 15.009 9.923 -0.660 1.00 83.69 115 ALA A N 1
ATOM 871 C CA . ALA A 1 115 ? 14.675 9.486 0.698 1.00 83.69 115 ALA A CA 1
ATOM 872 C C . ALA A 1 115 ? 13.562 10.324 1.350 1.00 83.69 115 ALA A C 1
ATOM 874 O O . ALA A 1 115 ? 12.679 9.772 2.003 1.00 83.69 115 ALA A O 1
ATOM 875 N N . SER A 1 116 ? 13.555 11.643 1.131 1.00 84.00 116 SER A N 1
ATOM 876 C CA . SER A 1 116 ? 12.516 12.546 1.643 1.00 84.00 116 SER A CA 1
ATOM 877 C C . SER A 1 116 ? 11.119 12.177 1.139 1.00 84.00 116 SER A C 1
ATOM 879 O O . SER A 1 116 ? 10.176 12.092 1.928 1.00 84.00 116 SER A O 1
ATOM 881 N N . TYR A 1 117 ? 10.988 11.922 -0.164 1.00 84.88 117 TYR A N 1
ATOM 882 C CA . TYR A 1 117 ? 9.711 11.582 -0.781 1.00 84.88 117 TYR A CA 1
ATOM 883 C C . TYR A 1 117 ? 9.301 10.136 -0.469 1.00 84.88 117 TYR A C 1
ATOM 885 O O . TYR A 1 117 ? 8.150 9.878 -0.121 1.00 84.88 117 TYR A O 1
ATOM 893 N N . ALA A 1 118 ? 10.254 9.201 -0.454 1.00 86.75 118 ALA A N 1
ATOM 894 C CA . ALA A 1 118 ? 10.007 7.825 -0.028 1.00 86.75 118 ALA A CA 1
ATOM 895 C C . ALA A 1 118 ? 9.503 7.743 1.429 1.00 86.75 118 ALA A C 1
ATOM 897 O O . ALA A 1 118 ? 8.560 7.006 1.715 1.00 86.75 118 ALA A O 1
ATOM 898 N N . LEU A 1 119 ? 10.058 8.547 2.346 1.00 86.94 119 LEU A N 1
ATOM 899 C CA . LEU A 1 119 ? 9.567 8.660 3.726 1.00 86.94 119 LEU A CA 1
ATOM 900 C C . LEU A 1 119 ? 8.148 9.240 3.800 1.00 86.94 119 LEU A C 1
ATOM 902 O O . LEU A 1 119 ? 7.344 8.784 4.615 1.00 86.94 119 LEU A O 1
ATOM 906 N N . GLN A 1 120 ? 7.817 10.219 2.953 1.00 86.00 120 GLN A N 1
ATOM 907 C CA . GLN A 1 120 ? 6.457 10.753 2.860 1.00 86.00 120 GLN A CA 1
ATOM 908 C C . GLN A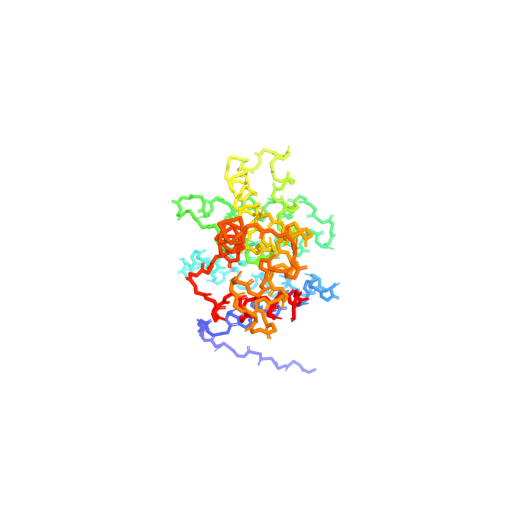 1 120 ? 5.464 9.678 2.397 1.00 86.00 120 GLN A C 1
ATOM 910 O O . GLN A 1 120 ? 4.387 9.558 2.982 1.00 86.00 120 GLN A O 1
ATOM 915 N N . LEU A 1 121 ? 5.829 8.876 1.392 1.00 86.50 121 LEU A N 1
ATOM 916 C CA . LEU A 1 121 ? 5.004 7.765 0.916 1.00 86.50 121 LEU A CA 1
ATOM 917 C C . LEU A 1 121 ? 4.831 6.691 1.994 1.00 86.50 121 LEU A C 1
ATOM 919 O O . LEU A 1 121 ? 3.710 6.256 2.230 1.00 86.50 121 LEU A O 1
ATOM 923 N N . LEU A 1 122 ? 5.896 6.314 2.708 1.00 87.94 122 LEU A N 1
ATOM 924 C CA . LEU A 1 122 ? 5.819 5.365 3.827 1.00 87.94 122 LEU A CA 1
ATOM 925 C C . LEU A 1 122 ? 4.899 5.862 4.952 1.00 87.94 122 LEU A C 1
ATOM 927 O O . LEU A 1 122 ? 4.087 5.096 5.462 1.00 87.94 122 LEU A O 1
ATOM 931 N N . LYS A 1 123 ? 4.944 7.157 5.284 1.00 85.50 123 LYS A N 1
ATOM 932 C CA . LYS A 1 123 ? 3.994 7.759 6.231 1.00 85.50 123 LYS A CA 1
ATOM 933 C C . LYS A 1 123 ? 2.555 7.684 5.716 1.00 85.50 123 LYS A C 1
ATOM 935 O O . LYS A 1 123 ? 1.646 7.391 6.486 1.00 85.50 123 LYS A O 1
ATOM 940 N N . ALA A 1 124 ? 2.345 7.918 4.421 1.00 81.00 124 ALA A N 1
ATOM 941 C CA . ALA A 1 124 ? 1.034 7.775 3.797 1.00 81.00 124 ALA A CA 1
ATOM 942 C C . ALA A 1 124 ? 0.552 6.313 3.786 1.00 81.00 124 ALA A C 1
ATOM 944 O O . ALA A 1 124 ? -0.644 6.082 3.924 1.00 81.00 124 ALA A O 1
ATOM 945 N N . PHE A 1 125 ? 1.449 5.325 3.688 1.00 79.00 125 PHE A N 1
ATOM 946 C CA . PHE A 1 125 ? 1.117 3.911 3.893 1.00 79.00 125 PHE A CA 1
ATOM 947 C C . PHE A 1 125 ? 0.640 3.637 5.318 1.00 79.00 125 PHE A C 1
ATOM 949 O O . PHE A 1 125 ? -0.377 2.971 5.487 1.00 79.00 125 PHE A O 1
ATOM 956 N N . ASP A 1 126 ? 1.318 4.183 6.329 1.00 74.75 126 ASP A N 1
ATOM 957 C CA . ASP A 1 126 ? 0.907 4.033 7.729 1.00 74.75 126 ASP A CA 1
ATOM 958 C C . ASP A 1 126 ? -0.449 4.713 7.997 1.00 74.75 126 ASP A C 1
ATOM 960 O O . ASP A 1 126 ? -1.303 4.165 8.692 1.00 74.75 126 ASP A O 1
ATOM 964 N N . GLU A 1 127 ? -0.694 5.880 7.393 1.00 70.62 127 GLU A N 1
ATOM 965 C CA . GLU A 1 127 ? -1.974 6.600 7.468 1.00 70.62 127 GLU A CA 1
ATOM 966 C C . GLU A 1 127 ? -3.089 5.913 6.651 1.00 70.62 127 GLU A C 1
ATOM 968 O O . GLU A 1 127 ? -4.256 5.921 7.052 1.00 70.62 127 GLU A O 1
ATOM 973 N N . SER A 1 128 ? -2.746 5.269 5.530 1.00 60.12 128 SER A N 1
ATOM 974 C CA . SER A 1 128 ? -3.682 4.502 4.700 1.00 60.12 128 SER A CA 1
ATOM 975 C C . SER A 1 128 ? -4.056 3.165 5.350 1.00 60.12 128 SER A C 1
ATOM 977 O O . SER A 1 128 ? -5.223 2.782 5.357 1.00 60.12 128 SER A O 1
ATOM 979 N N . ALA A 1 129 ? -3.094 2.481 5.973 1.00 53.41 129 ALA A N 1
ATOM 980 C CA . ALA A 1 129 ? -3.346 1.319 6.822 1.00 53.41 129 ALA A CA 1
ATOM 981 C C . ALA A 1 129 ? -4.152 1.710 8.074 1.00 53.41 129 ALA A C 1
ATOM 983 O O . ALA A 1 129 ? -4.993 0.948 8.540 1.00 53.41 129 ALA A O 1
ATOM 984 N N . ALA A 1 130 ? -3.968 2.935 8.577 1.00 49.28 130 ALA A N 1
ATOM 985 C CA . ALA A 1 130 ? -4.811 3.517 9.616 1.00 49.28 130 ALA A CA 1
ATOM 986 C C . ALA A 1 130 ? -6.178 4.024 9.105 1.00 49.28 130 ALA A C 1
ATOM 988 O O . ALA A 1 130 ? -6.996 4.440 9.919 1.00 49.28 130 ALA A O 1
ATOM 989 N N . THR A 1 131 ? -6.472 3.994 7.801 1.00 42.97 131 THR A N 1
ATOM 990 C CA . THR A 1 131 ? -7.815 4.297 7.259 1.00 42.97 131 THR A CA 1
ATOM 991 C C . THR A 1 131 ? -8.576 3.052 6.798 1.00 42.97 131 THR A C 1
ATOM 993 O O . THR A 1 131 ? -9.805 3.093 6.742 1.00 42.97 131 THR A O 1
ATOM 996 N N . GLU A 1 132 ? -7.908 1.903 6.661 1.00 41.38 132 GLU A N 1
ATOM 997 C CA . GLU A 1 132 ? -8.507 0.573 6.863 1.00 41.38 132 GLU A CA 1
ATOM 998 C C . GLU A 1 132 ? -8.523 0.214 8.357 1.00 41.38 132 GLU A C 1
ATOM 1000 O O . GLU A 1 132 ? -7.999 -0.804 8.797 1.00 41.38 132 GLU A O 1
ATOM 1005 N N . GLN A 1 133 ? -9.111 1.080 9.180 1.00 38.41 133 GLN A N 1
ATOM 1006 C CA . GLN A 1 133 ? -9.192 0.842 10.615 1.00 38.41 133 GLN A CA 1
ATOM 1007 C C . GLN A 1 133 ? -10.287 -0.193 10.943 1.00 38.41 133 GLN A C 1
ATOM 1009 O O . GLN A 1 133 ? -11.481 0.126 10.848 1.00 38.41 133 GLN A O 1
ATOM 1014 N N . PRO A 1 134 ? -9.945 -1.387 11.478 1.00 45.84 134 PRO A N 1
ATOM 1015 C CA . PRO A 1 134 ? -10.663 -1.832 12.663 1.00 45.84 134 PRO A CA 1
ATOM 1016 C C . PRO A 1 134 ? -10.556 -0.684 13.671 1.00 45.84 134 PRO A C 1
ATOM 1018 O O . PRO A 1 134 ? -9.487 -0.103 13.820 1.00 45.84 134 PRO A O 1
ATOM 1021 N N . LEU A 1 135 ? -11.694 -0.304 14.248 1.00 45.97 135 LEU A N 1
ATOM 1022 C CA . LEU A 1 135 ? -11.908 0.813 15.176 1.00 45.97 135 LEU A CA 1
ATOM 1023 C C . LEU A 1 135 ? -10.608 1.424 15.758 1.00 45.97 135 LEU A C 1
ATOM 1025 O O . LEU A 1 135 ? -9.866 0.682 16.406 1.00 45.97 135 LEU A O 1
ATOM 1029 N N . PRO A 1 136 ? -10.354 2.746 15.617 1.00 50.84 136 PRO A N 1
ATOM 1030 C CA . PRO A 1 136 ? -9.127 3.409 16.101 1.00 50.84 136 PRO A CA 1
ATOM 1031 C C . PRO A 1 136 ? -8.796 3.105 17.568 1.00 50.84 136 PRO A C 1
ATOM 1033 O O . PRO A 1 136 ? -7.639 3.144 17.975 1.00 50.84 136 PRO A O 1
ATOM 1036 N N . GLU A 1 137 ? -9.813 2.734 18.345 1.00 55.94 137 GLU A N 1
ATOM 1037 C CA . GLU A 1 137 ? -9.663 1.912 19.535 1.00 55.94 137 GLU A CA 1
ATOM 1038 C C . GLU A 1 137 ? -10.662 0.750 19.460 1.00 55.94 137 GLU A C 1
ATOM 1040 O O . GLU A 1 137 ? -11.857 1.011 19.253 1.00 55.94 137 GLU A O 1
ATOM 1045 N N . PRO A 1 138 ? -10.249 -0.512 19.687 1.00 65.31 138 PRO A N 1
ATOM 1046 C CA . PRO A 1 138 ? -11.211 -1.591 19.855 1.00 65.31 138 PRO A CA 1
ATOM 1047 C C . PRO A 1 138 ? -12.209 -1.218 20.960 1.00 65.31 138 PRO A C 1
ATOM 1049 O O . PRO A 1 138 ? -11.861 -0.565 21.954 1.00 65.31 138 PRO A O 1
ATOM 1052 N N . LEU A 1 139 ? -13.477 -1.601 20.777 1.00 76.38 139 LEU A N 1
ATOM 1053 C CA . LEU A 1 139 ? -14.452 -1.467 21.855 1.00 76.38 139 LEU A CA 1
ATOM 1054 C C . LEU A 1 139 ? -13.926 -2.250 23.056 1.00 76.38 139 LEU A C 1
ATOM 1056 O O . LEU A 1 139 ? -13.567 -3.419 22.930 1.00 76.38 139 LEU A O 1
ATOM 1060 N N . SER A 1 140 ? -13.901 -1.608 24.219 1.00 81.25 140 SER A N 1
ATOM 1061 C CA . SER A 1 140 ? -13.689 -2.325 25.475 1.00 81.25 140 SER A CA 1
ATOM 1062 C C . SER A 1 140 ? -14.781 -3.380 25.667 1.00 81.25 140 SER A C 1
ATOM 1064 O O . SER A 1 140 ? -15.887 -3.232 25.138 1.00 81.25 140 SER A O 1
ATOM 1066 N N . ASP A 1 141 ? -14.522 -4.405 26.483 1.00 81.25 141 ASP A N 1
ATOM 1067 C CA . ASP A 1 141 ? -15.503 -5.463 26.778 1.00 81.25 141 ASP A CA 1
ATOM 1068 C C . ASP A 1 141 ? -16.869 -4.887 27.178 1.00 81.25 141 ASP A C 1
ATOM 1070 O O . ASP A 1 141 ? -17.922 -5.360 26.748 1.00 81.25 141 ASP A O 1
ATOM 1074 N N . ARG A 1 142 ? -16.847 -3.783 27.934 1.00 82.94 142 ARG A N 1
ATOM 1075 C CA . ARG A 1 142 ? -18.052 -3.088 28.382 1.00 82.94 142 ARG A CA 1
ATOM 1076 C C . ARG A 1 142 ? -18.784 -2.352 27.262 1.00 82.94 142 ARG A C 1
ATOM 1078 O O . ARG A 1 142 ? -20.010 -2.315 27.246 1.00 82.94 142 ARG A O 1
ATOM 1085 N N . GLU A 1 143 ? -18.054 -1.750 26.333 1.00 88.56 143 GLU A N 1
ATOM 1086 C CA . GLU A 1 143 ? -18.627 -1.086 25.158 1.00 88.56 143 GLU A CA 1
ATOM 1087 C C . GLU A 1 143 ? -19.219 -2.102 24.173 1.00 88.56 143 GLU A C 1
ATOM 1089 O O . GLU A 1 143 ? -20.275 -1.852 23.590 1.00 88.56 143 GLU A O 1
ATOM 1094 N N . LEU A 1 144 ? -18.590 -3.270 24.042 1.00 90.56 144 LEU A N 1
ATOM 1095 C CA . LEU A 1 144 ? -19.065 -4.366 23.204 1.00 90.56 144 LEU A CA 1
ATOM 1096 C C . LEU A 1 144 ? -20.331 -5.016 23.784 1.00 90.56 144 LEU A C 1
ATOM 1098 O O . LEU A 1 144 ? -21.286 -5.285 23.056 1.00 90.56 144 LEU A O 1
ATOM 1102 N N . GLU A 1 145 ? -20.390 -5.193 25.103 1.00 90.69 145 GLU A N 1
ATOM 1103 C CA . GLU A 1 145 ? -21.589 -5.646 25.813 1.00 90.69 145 GLU A CA 1
ATOM 1104 C C . GLU A 1 145 ? -22.763 -4.664 25.639 1.00 90.69 145 GLU A C 1
ATOM 1106 O O . GLU A 1 145 ? -23.883 -5.067 25.312 1.00 90.69 145 GLU A O 1
ATOM 1111 N N . VAL A 1 146 ? -22.497 -3.356 25.754 1.00 92.94 146 VAL A N 1
ATOM 1112 C CA . VAL A 1 146 ? -23.490 -2.309 25.465 1.00 92.94 146 VAL A CA 1
ATOM 1113 C C . VAL A 1 146 ? -23.945 -2.371 24.003 1.00 92.94 146 VAL A C 1
ATOM 1115 O O . VAL A 1 146 ? -25.148 -2.302 23.749 1.00 92.94 146 VAL A O 1
ATOM 1118 N N . LEU A 1 147 ? -23.031 -2.543 23.041 1.00 94.38 147 LEU A N 1
ATOM 1119 C CA . LEU A 1 147 ? -23.371 -2.663 21.619 1.00 94.38 147 LEU A CA 1
ATOM 1120 C C . LEU A 1 147 ? -24.264 -3.886 21.339 1.00 94.38 147 LEU A C 1
ATOM 1122 O O . LEU A 1 147 ? -25.244 -3.761 20.603 1.00 94.38 147 LEU A O 1
ATOM 1126 N N . ARG A 1 148 ? -23.991 -5.038 21.966 1.00 94.12 148 ARG A N 1
ATOM 1127 C CA . ARG A 1 148 ? -24.819 -6.256 21.855 1.00 94.12 148 ARG A CA 1
ATOM 1128 C C . ARG A 1 148 ? -26.241 -6.033 22.352 1.00 94.12 148 ARG A C 1
ATOM 1130 O O . ARG A 1 148 ? -27.195 -6.358 21.650 1.00 94.12 148 ARG A O 1
ATOM 1137 N N . LEU A 1 149 ? -26.403 -5.418 23.522 1.00 94.94 149 LEU A N 1
ATOM 1138 C CA . LEU A 1 149 ? -27.731 -5.098 24.054 1.00 94.94 149 LEU A CA 1
ATOM 1139 C C . LEU A 1 149 ? -28.452 -4.053 23.191 1.00 94.94 149 LEU A C 1
ATOM 1141 O O . LEU A 1 149 ? -29.671 -4.114 23.002 1.00 94.94 149 LEU A O 1
ATOM 1145 N N . VAL A 1 150 ? -27.702 -3.111 22.610 1.00 93.94 150 VAL A N 1
ATOM 1146 C CA . VAL A 1 150 ? -28.245 -2.150 21.648 1.00 93.94 150 VAL A CA 1
ATOM 1147 C C . VAL A 1 150 ? -28.786 -2.861 20.404 1.00 93.94 150 VAL A C 1
ATOM 1149 O O . VAL A 1 150 ? -29.918 -2.567 19.997 1.00 93.94 150 VAL A O 1
ATOM 1152 N N . ALA A 1 151 ? -28.024 -3.809 19.852 1.00 93.69 151 ALA A N 1
ATOM 1153 C CA . ALA A 1 151 ? -28.401 -4.638 18.707 1.00 93.69 151 ALA A CA 1
ATOM 1154 C C . ALA A 1 151 ? -29.587 -5.569 19.006 1.00 93.69 151 ALA A C 1
ATOM 1156 O O . ALA A 1 151 ? -30.435 -5.768 18.137 1.00 93.69 151 ALA A O 1
ATOM 1157 N N . ALA A 1 152 ? -29.708 -6.047 20.247 1.00 92.00 152 ALA A N 1
ATOM 1158 C CA . ALA A 1 152 ? -30.860 -6.803 20.740 1.00 92.00 152 ALA A CA 1
ATOM 1159 C C . ALA A 1 152 ? -32.117 -5.937 20.987 1.00 92.00 152 ALA A C 1
ATOM 1161 O O . ALA A 1 152 ? -33.162 -6.456 21.372 1.00 92.00 152 ALA A O 1
ATOM 1162 N N . GLY A 1 153 ? -32.042 -4.615 20.779 1.00 91.75 153 GLY A N 1
ATOM 1163 C CA . GLY A 1 153 ? -33.192 -3.708 20.873 1.00 91.75 153 GLY A CA 1
ATOM 1164 C C . GLY A 1 153 ? -33.473 -3.142 22.270 1.00 91.75 153 GLY A C 1
ATOM 1165 O O . GLY A 1 153 ? -34.504 -2.502 22.468 1.00 91.75 153 GLY A O 1
ATOM 1166 N N . TYR A 1 154 ? -32.567 -3.308 23.238 1.00 95.06 154 TYR A N 1
ATOM 1167 C CA . TYR A 1 154 ? -32.791 -2.858 24.617 1.00 95.06 154 TYR A CA 1
ATOM 1168 C C . TYR A 1 154 ? -32.761 -1.328 24.732 1.00 95.06 154 TYR A C 1
ATOM 1170 O O . TYR A 1 154 ? -31.857 -0.663 24.220 1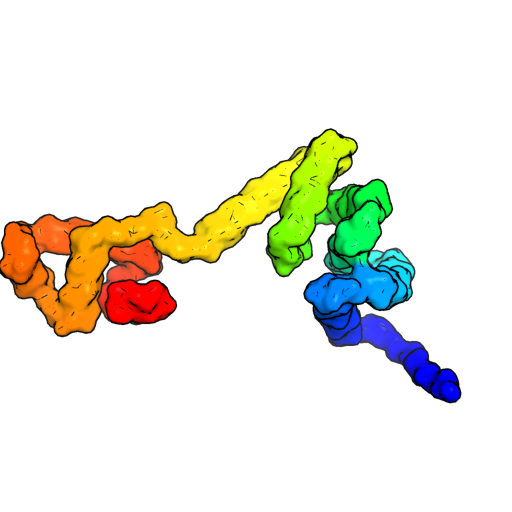.00 95.06 154 TYR A O 1
ATOM 1178 N N . SER A 1 155 ? -33.705 -0.736 25.466 1.00 92.81 155 SER A N 1
ATOM 1179 C CA . SER A 1 155 ? -33.662 0.700 25.780 1.00 92.81 155 SER A CA 1
ATOM 1180 C C . SER A 1 155 ? -32.486 1.032 26.710 1.00 92.81 155 SER A C 1
ATOM 1182 O O . SER A 1 155 ? -32.011 0.172 27.446 1.00 92.81 155 SER A O 1
ATOM 1184 N N . ASN A 1 156 ? -32.039 2.292 26.758 1.00 90.06 156 ASN A N 1
ATOM 1185 C CA . ASN A 1 156 ? -30.946 2.688 27.662 1.00 90.06 156 ASN A CA 1
ATOM 1186 C C . ASN A 1 156 ? -31.267 2.400 29.141 1.00 90.06 156 ASN A C 1
ATOM 1188 O O . ASN A 1 156 ? -30.354 2.154 29.922 1.00 90.06 156 ASN A O 1
ATOM 1192 N N . GLN A 1 157 ? -32.553 2.418 29.517 1.00 90.00 157 GLN A N 1
ATOM 1193 C CA . GLN A 1 157 ? -33.007 2.036 30.854 1.00 90.00 157 GLN A CA 1
ATOM 1194 C C . GLN A 1 157 ? -32.887 0.526 31.083 1.00 90.00 157 GLN A C 1
ATOM 1196 O O . GLN A 1 157 ? -32.440 0.105 32.144 1.00 90.00 157 GLN A O 1
ATOM 1201 N N . ALA A 1 158 ? -33.254 -0.287 30.090 1.00 91.62 158 ALA A N 1
ATOM 1202 C CA . ALA A 1 158 ? -33.115 -1.737 30.172 1.00 91.62 158 ALA A CA 1
ATOM 1203 C C . ALA A 1 158 ? -31.637 -2.154 30.226 1.00 91.62 158 ALA A C 1
ATOM 1205 O O . ALA A 1 158 ? -31.276 -2.972 31.059 1.00 91.62 158 ALA A O 1
ATOM 1206 N N . ILE A 1 159 ? -30.773 -1.521 29.424 1.00 92.19 159 ILE A N 1
ATOM 1207 C CA . ILE A 1 159 ? -29.315 -1.726 29.467 1.00 92.19 159 ILE A CA 1
ATOM 1208 C C . ILE A 1 159 ? -28.756 -1.340 30.840 1.00 92.19 159 ILE A C 1
ATOM 1210 O O . ILE A 1 159 ? -27.938 -2.059 31.396 1.00 92.19 159 ILE A O 1
ATOM 1214 N N . ALA A 1 160 ? -29.199 -0.214 31.405 1.00 88.88 160 ALA A N 1
ATOM 1215 C CA . ALA A 1 160 ? -28.775 0.223 32.733 1.00 88.88 160 ALA A CA 1
ATOM 1216 C C . ALA A 1 160 ? -29.121 -0.812 33.813 1.00 88.88 160 ALA A C 1
ATOM 1218 O O . ALA A 1 160 ? -28.281 -1.115 34.655 1.00 88.88 160 ALA A O 1
ATOM 1219 N N . ASN A 1 161 ? -30.322 -1.389 33.748 1.00 91.75 161 ASN A N 1
ATOM 1220 C CA . ASN A 1 161 ? -30.756 -2.426 34.679 1.00 91.75 161 ASN A CA 1
ATOM 1221 C C . ASN A 1 161 ? -29.970 -3.732 34.490 1.00 91.75 161 ASN A C 1
ATOM 1223 O O . ASN A 1 161 ? -29.486 -4.280 35.473 1.00 91.75 161 ASN A O 1
ATOM 1227 N N . GLU A 1 162 ? -29.810 -4.190 33.245 1.00 90.00 162 GLU A N 1
ATOM 1228 C CA . GLU A 1 162 ? -29.085 -5.424 32.902 1.00 90.00 162 GLU A CA 1
ATOM 1229 C C . GLU A 1 162 ? -27.624 -5.365 33.361 1.00 90.00 162 GLU A C 1
ATOM 1231 O O . GLU A 1 162 ? -27.075 -6.312 33.913 1.00 90.00 162 GLU A O 1
ATOM 1236 N N . LEU A 1 163 ? -27.000 -4.205 33.166 1.00 89.62 163 LEU A N 1
ATOM 1237 C CA . LEU A 1 163 ? -25.591 -3.989 33.451 1.00 89.62 163 LEU A CA 1
ATOM 1238 C C . LEU A 1 163 ? -25.330 -3.464 34.871 1.00 89.62 163 LEU A C 1
ATOM 1240 O O . LEU A 1 163 ? -24.170 -3.222 35.210 1.00 89.62 163 LEU A O 1
ATOM 1244 N N . PHE A 1 164 ? -26.371 -3.268 35.688 1.00 89.31 164 PHE A N 1
ATOM 1245 C CA . PHE A 1 164 ? -26.304 -2.649 37.020 1.00 89.31 164 PHE A CA 1
ATOM 1246 C C . PHE A 1 164 ? -25.586 -1.282 37.024 1.00 89.31 164 PHE A C 1
ATOM 1248 O O . PHE A 1 164 ? -24.763 -0.982 37.889 1.00 89.31 164 PHE A O 1
ATOM 1255 N N . LEU A 1 165 ? -25.884 -0.433 36.034 1.00 86.44 165 LEU A N 1
ATOM 1256 C CA . LEU A 1 165 ? -25.300 0.901 35.854 1.00 86.44 165 LEU A CA 1
ATOM 1257 C C . LEU A 1 165 ? -26.348 2.011 35.961 1.00 86.44 165 LEU A C 1
ATOM 1259 O O . LEU A 1 165 ? -27.537 1.810 35.743 1.00 86.44 165 LEU A O 1
ATOM 1263 N N . ALA A 1 166 ? -25.894 3.242 36.202 1.00 84.31 166 ALA A N 1
ATOM 1264 C CA . ALA A 1 166 ? -26.736 4.415 36.000 1.00 84.31 166 ALA A CA 1
ATOM 1265 C C . ALA A 1 166 ? -26.996 4.657 34.499 1.00 84.31 166 ALA A C 1
ATOM 1267 O O . ALA A 1 166 ? -26.106 4.497 33.660 1.00 84.31 166 ALA A O 1
ATOM 1268 N N . VAL A 1 167 ? -28.191 5.148 34.155 1.00 84.44 167 VAL A N 1
ATOM 1269 C CA . VAL A 1 167 ? -28.575 5.482 32.765 1.00 84.44 167 VAL A CA 1
ATOM 1270 C C . VAL A 1 167 ? -27.621 6.501 32.130 1.00 84.44 167 VAL A C 1
ATOM 1272 O O . VAL A 1 167 ? -27.344 6.444 30.933 1.00 84.44 167 VAL A O 1
ATOM 1275 N N . SER A 1 168 ? -27.092 7.437 32.921 1.00 71.50 168 SER A N 1
ATOM 1276 C CA . SER A 1 168 ? 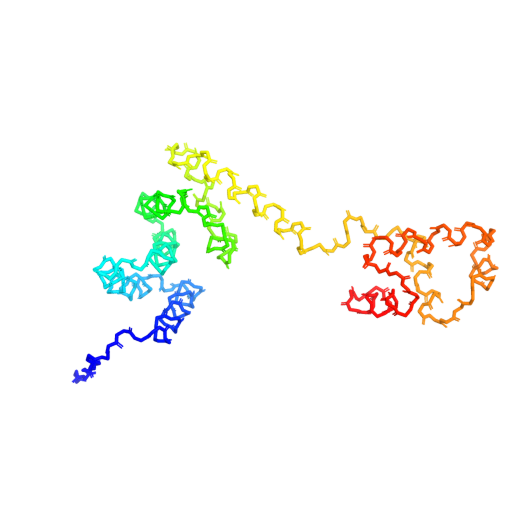-26.091 8.414 32.477 1.00 71.50 168 SER A CA 1
ATOM 1277 C C . SER A 1 168 ? -24.778 7.749 32.051 1.00 71.50 168 SER A C 1
ATOM 1279 O O . SER A 1 168 ? -24.196 8.151 31.045 1.00 71.50 168 SER A O 1
ATOM 1281 N N . THR A 1 169 ? -24.341 6.707 32.760 1.00 73.38 169 THR A N 1
ATOM 1282 C CA . THR A 1 169 ? -23.153 5.911 32.421 1.00 73.38 169 THR A CA 1
ATOM 1283 C C . THR A 1 169 ? -23.375 5.116 31.137 1.00 73.38 169 THR A C 1
ATOM 1285 O O . THR A 1 169 ? -22.522 5.133 30.256 1.00 73.38 169 THR A O 1
ATOM 1288 N N . VAL A 1 170 ? -24.559 4.518 30.959 1.00 87.44 170 VAL A N 1
ATOM 1289 C CA . VAL A 1 170 ? -24.931 3.845 29.700 1.00 87.44 170 VAL A CA 1
ATOM 1290 C C . VAL A 1 170 ? -24.912 4.814 28.518 1.00 87.44 170 VAL A C 1
ATOM 1292 O O . VAL A 1 170 ? -24.354 4.493 27.473 1.00 87.44 170 VAL A O 1
ATOM 1295 N N . LYS A 1 171 ? -25.457 6.028 28.676 1.00 83.19 171 LYS A N 1
ATOM 1296 C CA . LYS A 1 171 ? -25.398 7.063 27.628 1.00 83.19 171 LYS A CA 1
ATOM 1297 C C . LYS A 1 171 ? -23.957 7.432 27.260 1.00 83.19 171 LYS A C 1
ATOM 1299 O O . LYS A 1 171 ? -23.674 7.598 26.079 1.00 83.19 171 LYS A O 1
ATOM 1304 N N . LYS A 1 172 ? -23.050 7.525 28.241 1.00 78.19 172 LYS A N 1
ATOM 1305 C CA . LYS A 1 172 ? -21.619 7.756 27.979 1.00 78.19 172 LYS A CA 1
ATOM 1306 C C . LYS A 1 172 ? -21.004 6.613 27.170 1.00 78.19 172 LYS A C 1
ATOM 1308 O O . LYS A 1 172 ? -20.393 6.888 26.146 1.00 78.19 172 LYS A O 1
ATOM 1313 N N . HIS A 1 173 ? -21.228 5.358 27.566 1.00 84.25 173 HIS A N 1
ATOM 1314 C CA . HIS A 1 173 ? -20.732 4.203 26.810 1.00 84.25 173 HIS A CA 1
ATOM 1315 C C . HIS A 1 173 ? -21.286 4.157 25.383 1.00 84.25 173 HIS A C 1
ATOM 1317 O O . HIS A 1 173 ? -20.525 3.930 24.455 1.00 84.25 173 HIS A O 1
ATOM 1323 N N . ILE A 1 174 ? -22.575 4.447 25.178 1.00 89.00 174 ILE A N 1
ATOM 1324 C CA . ILE A 1 174 ? -23.172 4.525 23.835 1.00 89.00 174 ILE A CA 1
ATOM 1325 C C . ILE A 1 174 ? -22.504 5.620 22.994 1.00 89.00 174 ILE A C 1
ATOM 1327 O O . ILE A 1 174 ? -22.183 5.384 21.835 1.00 89.00 174 ILE A O 1
ATOM 1331 N N . ASN A 1 175 ? -22.253 6.799 23.569 1.00 82.44 175 ASN A N 1
ATOM 1332 C CA . ASN A 1 175 ? -21.567 7.876 22.856 1.00 82.44 175 ASN A CA 1
ATOM 1333 C C . ASN A 1 175 ? -20.130 7.490 22.480 1.00 82.44 175 ASN A C 1
ATOM 1335 O O . ASN A 1 175 ? -19.694 7.796 21.375 1.00 82.44 175 ASN A O 1
ATOM 1339 N N . HIS A 1 176 ? -19.408 6.803 23.369 1.00 81.62 176 HIS A N 1
ATOM 1340 C CA . HIS A 1 176 ? -18.066 6.303 23.065 1.00 81.62 176 HIS A CA 1
ATOM 1341 C C . HIS A 1 176 ? -18.102 5.230 21.971 1.00 81.62 176 HIS A C 1
ATOM 1343 O O . HIS A 1 176 ? -17.331 5.311 21.023 1.00 81.62 176 HIS A O 1
ATOM 1349 N N . VAL A 1 177 ? -19.050 4.288 22.039 1.00 87.38 177 VAL A N 1
ATOM 1350 C CA . VAL A 1 177 ? -19.292 3.285 20.988 1.00 87.38 177 VAL A CA 1
ATOM 1351 C C . VAL A 1 177 ? -19.560 3.962 19.645 1.00 87.38 177 VAL A C 1
ATOM 1353 O O . VAL A 1 177 ? -18.993 3.560 18.636 1.00 87.38 177 VAL A O 1
ATOM 1356 N N . TYR A 1 178 ? -20.389 5.006 19.617 1.00 86.88 178 TYR A N 1
ATOM 1357 C CA . TYR A 1 178 ? -20.715 5.731 18.388 1.00 86.88 178 TYR A CA 1
ATOM 1358 C C . TYR A 1 178 ? -19.506 6.464 17.813 1.00 86.88 178 TYR A C 1
ATOM 1360 O O . TYR A 1 178 ? -19.250 6.358 16.616 1.00 86.88 178 TYR A O 1
ATOM 1368 N N . ALA A 1 179 ? -18.741 7.150 18.665 1.00 78.25 179 ALA A N 1
ATOM 1369 C CA . ALA A 1 179 ? -17.510 7.819 18.264 1.00 78.25 179 ALA A CA 1
ATOM 1370 C C . ALA A 1 179 ? -16.495 6.820 17.688 1.00 78.25 179 ALA A C 1
ATOM 1372 O O . ALA A 1 179 ? -15.961 7.053 16.608 1.00 78.25 179 ALA A O 1
ATOM 1373 N N . LYS A 1 180 ? -16.296 5.676 18.357 1.00 81.94 180 LYS A N 1
ATOM 1374 C CA . LYS A 1 180 ? -15.378 4.617 17.912 1.00 81.94 180 LYS A CA 1
ATOM 1375 C C . LYS A 1 180 ? -15.831 3.957 16.610 1.00 81.94 180 LYS A C 1
ATOM 1377 O O . LYS A 1 180 ? -15.002 3.699 15.750 1.00 81.94 180 LYS A O 1
ATOM 1382 N N . LEU A 1 181 ? -17.135 3.722 16.442 1.00 82.81 181 LEU A N 1
ATOM 1383 C CA . LEU A 1 181 ? -17.723 3.162 15.216 1.00 82.81 181 LEU A CA 1
ATOM 1384 C C . LEU A 1 181 ? -17.882 4.192 14.081 1.00 82.81 181 LEU A C 1
ATOM 1386 O O . LEU A 1 181 ? -18.325 3.807 13.001 1.00 82.81 181 LEU A O 1
ATOM 1390 N N . ALA A 1 182 ? -17.554 5.470 14.312 1.00 82.19 182 ALA A N 1
ATOM 1391 C CA . ALA A 1 182 ? -17.779 6.584 13.387 1.00 82.19 182 ALA A CA 1
ATOM 1392 C C . ALA A 1 182 ? -19.246 6.718 12.916 1.00 82.19 182 ALA A C 1
ATOM 1394 O O . ALA A 1 182 ? -19.535 7.003 11.755 1.00 82.19 182 ALA A O 1
ATOM 1395 N N . VAL A 1 183 ? -20.197 6.521 13.834 1.00 84.94 183 VAL A N 1
ATOM 1396 C CA . VAL A 1 183 ? -21.645 6.594 13.574 1.00 84.94 183 VAL A CA 1
ATOM 1397 C C . VAL A 1 183 ? -22.315 7.636 14.459 1.00 84.94 183 VAL A C 1
ATOM 1399 O O . VAL A 1 183 ? -21.793 8.031 15.496 1.00 84.94 183 VAL A O 1
ATOM 1402 N N . THR A 1 184 ? -23.514 8.070 14.079 1.00 83.44 184 THR A N 1
ATOM 1403 C CA . THR A 1 184 ? -24.260 9.104 14.824 1.00 83.44 184 THR A CA 1
ATOM 1404 C C . THR A 1 184 ? -25.632 8.641 15.300 1.00 83.44 184 THR A C 1
ATOM 1406 O O . THR A 1 184 ? -26.299 9.344 16.061 1.00 83.44 184 THR A O 1
ATOM 1409 N N . SER A 1 185 ? -26.070 7.448 14.893 1.00 86.31 185 SER A N 1
ATOM 1410 C CA . SER A 1 185 ? -27.375 6.912 15.268 1.00 86.31 185 SER A CA 1
ATOM 1411 C C . SER A 1 185 ? -27.309 5.459 15.704 1.00 86.31 185 SER A C 1
ATOM 1413 O O . SER A 1 185 ? -26.426 4.692 15.325 1.00 86.31 185 SER A O 1
ATOM 1415 N N . ARG A 1 186 ? -28.323 5.067 16.472 1.00 89.81 186 ARG A N 1
ATOM 1416 C CA . ARG A 1 186 ? -28.488 3.704 16.970 1.00 89.81 186 ARG A CA 1
ATOM 1417 C C . ARG A 1 186 ? -28.546 2.676 15.848 1.00 89.81 186 ARG A C 1
ATOM 1419 O O . ARG A 1 186 ? -27.894 1.644 15.928 1.00 89.81 186 ARG A O 1
ATOM 1426 N N . THR A 1 187 ? -29.306 2.972 14.799 1.00 90.31 187 THR A N 1
ATOM 1427 C CA . THR A 1 187 ? -29.445 2.082 13.644 1.00 90.31 187 THR A CA 1
ATOM 1428 C C . THR A 1 187 ? -28.118 1.929 12.905 1.00 90.31 187 THR A C 1
ATOM 1430 O O . THR A 1 187 ? -27.747 0.809 12.568 1.00 90.31 187 THR A O 1
ATOM 1433 N N . GLN A 1 188 ? -27.373 3.027 12.721 1.00 87.69 188 GLN A N 1
ATOM 1434 C CA . GLN A 1 188 ? -26.036 2.982 12.121 1.00 87.69 188 GLN A CA 1
ATOM 1435 C C . GLN A 1 188 ? -25.056 2.171 12.977 1.00 87.69 188 GLN A C 1
ATOM 1437 O O . GLN A 1 188 ? -24.314 1.367 12.431 1.00 87.69 188 GLN A O 1
ATOM 1442 N N . ALA A 1 189 ? -25.087 2.315 14.305 1.00 89.12 189 ALA A N 1
ATOM 1443 C CA . ALA A 1 189 ? -24.232 1.538 15.202 1.00 89.12 189 ALA A CA 1
ATOM 1444 C C . ALA A 1 189 ? -24.486 0.029 15.105 1.00 89.12 189 ALA A C 1
ATOM 1446 O O . ALA A 1 189 ? -23.539 -0.752 15.083 1.00 89.12 189 ALA A O 1
ATOM 1447 N N . VAL A 1 190 ? -25.751 -0.387 14.996 1.00 93.06 190 VAL A N 1
ATOM 1448 C CA . VAL A 1 190 ? -26.107 -1.803 14.812 1.00 93.06 190 VAL A CA 1
ATOM 1449 C C . VAL A 1 190 ? -25.672 -2.311 13.439 1.00 93.06 190 VAL A C 1
ATOM 1451 O O . VAL A 1 190 ? -25.096 -3.392 13.356 1.00 93.06 190 VAL A O 1
ATOM 1454 N N . ALA A 1 191 ? -25.919 -1.546 12.372 1.00 89.44 191 ALA A N 1
ATOM 1455 C CA . ALA A 1 191 ? -25.483 -1.911 11.023 1.00 89.44 191 ALA A CA 1
ATOM 1456 C C . ALA A 1 191 ? -23.957 -2.078 10.962 1.00 89.44 191 ALA A C 1
ATOM 1458 O O . ALA A 1 191 ? -23.469 -3.136 10.570 1.00 89.44 191 ALA A O 1
ATOM 1459 N N . ARG A 1 192 ? -23.217 -1.090 11.477 1.00 83.81 192 ARG A N 1
ATOM 1460 C CA . ARG A 1 192 ? -21.755 -1.111 11.516 1.00 83.81 192 ARG A CA 1
ATOM 1461 C C . ARG A 1 192 ? -21.207 -2.238 12.391 1.00 83.81 192 ARG A C 1
ATOM 1463 O O . ARG A 1 192 ? -20.239 -2.887 12.018 1.00 83.81 192 ARG A O 1
ATOM 1470 N N . GLY A 1 193 ? -21.839 -2.514 13.532 1.00 87.94 193 GLY A N 1
ATOM 1471 C CA . GLY A 1 193 ? -21.475 -3.640 14.394 1.00 87.94 193 GLY A CA 1
ATOM 1472 C C . GLY A 1 193 ? -21.595 -4.998 13.692 1.00 87.94 193 GLY A C 1
ATOM 1473 O O . GLY A 1 193 ? -20.728 -5.846 13.883 1.00 87.94 193 GLY A O 1
ATOM 1474 N N . ARG A 1 194 ? -22.623 -5.185 12.849 1.00 89.19 194 ARG A N 1
ATOM 1475 C CA . ARG A 1 194 ? -22.817 -6.409 12.050 1.00 89.19 194 ARG A CA 1
ATOM 1476 C C . ARG A 1 194 ? -21.802 -6.538 10.922 1.00 89.19 194 ARG A C 1
ATOM 1478 O O . ARG A 1 194 ? -21.259 -7.617 10.727 1.00 89.19 194 ARG A O 1
ATOM 1485 N N . GLU A 1 195 ? -21.530 -5.447 10.204 1.00 84.69 195 GLU A N 1
ATOM 1486 C CA . GLU A 1 195 ? -20.487 -5.406 9.164 1.00 84.69 195 GLU A CA 1
ATOM 1487 C C . GLU A 1 195 ? -19.119 -5.823 9.715 1.00 84.69 195 GLU A C 1
ATOM 1489 O O . GLU A 1 195 ? -18.360 -6.509 9.039 1.00 84.69 195 GLU A O 1
ATOM 1494 N N . LEU A 1 196 ? -18.828 -5.432 10.959 1.00 82.81 196 LEU A N 1
ATOM 1495 C CA . LEU A 1 196 ? -17.580 -5.743 11.654 1.00 82.81 196 LEU A CA 1
ATOM 1496 C C . LEU A 1 196 ? -17.607 -7.090 12.407 1.00 82.81 196 LEU A C 1
ATOM 1498 O O . LEU A 1 196 ? -16.620 -7.434 13.052 1.00 82.81 196 LEU A O 1
ATOM 1502 N N . GLY A 1 197 ? -18.715 -7.841 12.372 1.00 85.12 197 GLY A N 1
ATOM 1503 C CA . GLY A 1 197 ? -18.844 -9.138 13.054 1.00 85.12 197 GLY A CA 1
ATOM 1504 C C . GLY A 1 197 ? -18.830 -9.070 14.589 1.00 85.12 197 GLY A C 1
ATOM 1505 O O . GLY A 1 197 ? -18.480 -10.049 15.246 1.00 85.12 197 GLY A O 1
ATOM 1506 N N . LEU A 1 198 ? -19.181 -7.922 15.176 1.00 85.19 198 LEU A N 1
ATOM 1507 C CA . LEU A 1 198 ? -19.160 -7.696 16.629 1.00 85.19 198 LEU A CA 1
ATOM 1508 C C . LEU A 1 198 ? -20.476 -8.099 17.324 1.00 85.19 198 LEU A C 1
ATOM 1510 O O . LEU A 1 198 ? -20.475 -8.358 18.537 1.00 85.19 198 LEU A O 1
ATOM 1514 N N . VAL A 1 199 ? -21.586 -8.127 16.568 1.00 83.44 199 VAL A N 1
ATOM 1515 C CA . VAL A 1 199 ? -22.964 -8.425 17.014 1.00 83.44 199 VAL A CA 1
ATOM 1516 C C . VAL A 1 199 ? -23.789 -9.144 15.955 1.00 83.44 199 VAL A C 1
ATOM 1518 O O . VAL A 1 199 ? -23.486 -8.978 14.753 1.00 83.44 199 VAL A O 1
#

Solvent-accessible surface area (backbone atoms only — not comparable to full-atom values): 11052 Å² total; per-residue (Å²): 135,92,77,84,83,71,92,63,80,90,45,76,69,58,54,58,50,50,53,51,49,32,54,49,27,41,76,71,71,39,25,67,64,21,42,60,56,41,56,60,49,47,58,54,29,62,77,69,69,40,60,71,63,35,35,48,46,26,46,53,43,15,52,23,27,47,76,67,72,36,52,73,62,12,48,51,32,36,43,53,25,47,65,70,24,62,87,77,63,65,54,64,72,54,58,77,63,41,70,69,50,51,54,51,34,53,52,26,42,76,69,65,41,64,33,73,59,34,50,52,48,50,52,48,46,55,53,49,55,60,66,67,51,74,41,94,52,72,72,49,75,68,38,45,52,51,48,40,44,49,62,73,66,48,50,63,64,54,48,10,61,77,68,74,46,55,51,70,57,46,52,50,43,50,52,50,45,23,61,44,69,73,36,91,45,72,68,51,44,40,52,52,31,41,78,70,69,74,88

Mean predicted aligned error: 15.48 Å

Radius of gyration: 24.67 Å; Cα contacts (8 Å, |Δi|>4): 199; chains: 1; bounding box: 54×38×73 Å

pLDDT: mean 80.65, std 14.98, range [29.16, 95.06]